Protein AF-A0AAW0IGG8-F1 (afdb_monomer_lite)

pLDDT: mean 84.11, std 15.73, range [39.03, 96.44]

Organism: Myodes glareolus (NCBI:txid447135)

InterPro domains:
  IPR015925 Ryanodine/Inositol 1,4,5-trisphosphate receptor [PTHR46399] (1-227)

Sequence (228 aa):
VEQPLRSKKAVWHKLLSKQRKRAVVACFRMAPLYNLPRHRSINLFLHGYQRFWIETEAYSFEEKLVQDLAKSPRVEEEEEEETEKQPDPLHQIILYFSRTALTERSKLEDDPLYTSYSSMMAKSCQSAEDEDEDEDKEKTFEEKEMEKQKTLYQQARLHERGAAEMVLQMISASKGEMSPMVVETLKLGIAILNGGNAGVQQKMLDYLKEKKDAGFFQSLSGLMQSCR

Radius of gyration: 27.86 Å; chains: 1; bounding box: 64×100×61 Å

Structure (mmCIF, N/CA/C/O backbone):
data_AF-A0AAW0IGG8-F1
#
_entry.id   AF-A0AAW0IGG8-F1
#
loop_
_atom_site.group_PDB
_atom_site.id
_atom_site.type_symbol
_atom_site.label_atom_id
_atom_site.label_alt_id
_atom_site.label_comp_id
_atom_site.label_asym_id
_atom_site.label_entity_id
_atom_site.label_seq_id
_atom_site.pdbx_PDB_ins_code
_atom_site.Cartn_x
_atom_site.Cartn_y
_atom_site.Cartn_z
_atom_site.occupancy
_atom_site.B_iso_or_equiv
_atom_site.auth_seq_id
_atom_site.auth_comp_id
_atom_site.auth_asym_id
_atom_site.auth_atom_id
_atom_site.pdbx_PDB_model_num
ATOM 1 N N . VAL A 1 1 ? 40.077 -68.509 -21.588 1.00 39.09 1 VAL A N 1
ATOM 2 C CA . VAL A 1 1 ? 40.089 -67.161 -22.202 1.00 39.09 1 VAL A CA 1
ATOM 3 C C . VAL A 1 1 ? 38.702 -66.575 -22.011 1.00 39.09 1 VAL A C 1
ATOM 5 O O . VAL A 1 1 ? 37.835 -66.769 -22.852 1.00 39.09 1 VAL A O 1
ATOM 8 N N . GLU A 1 2 ? 38.452 -65.983 -20.844 1.00 40.12 2 GLU A N 1
ATOM 9 C CA . GLU A 1 2 ? 37.205 -65.259 -20.587 1.00 40.12 2 GLU A CA 1
ATOM 10 C C . GLU A 1 2 ? 37.270 -63.917 -21.323 1.00 40.12 2 GLU A C 1
ATOM 12 O O . GLU A 1 2 ? 38.168 -63.108 -21.090 1.00 40.12 2 GLU A O 1
ATOM 17 N N . GLN A 1 3 ? 36.355 -63.707 -22.270 1.00 43.84 3 GLN A N 1
ATOM 18 C CA . GLN A 1 3 ? 36.168 -62.411 -22.915 1.00 43.84 3 GLN A CA 1
ATOM 19 C C . GLN A 1 3 ? 35.564 -61.432 -21.898 1.00 43.84 3 GLN A C 1
ATOM 21 O O . GLN A 1 3 ? 34.537 -61.756 -21.298 1.00 43.84 3 GLN A O 1
ATOM 26 N N . PRO A 1 4 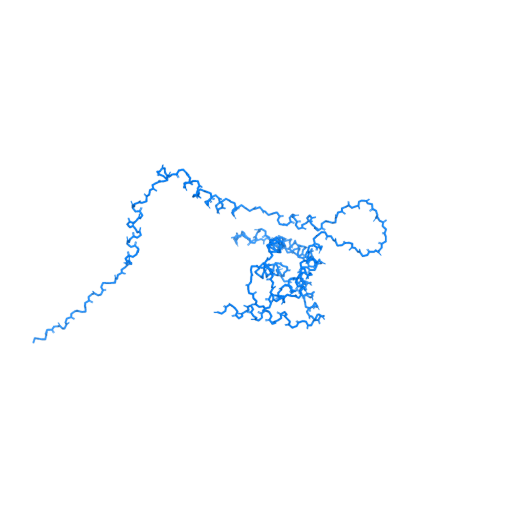? 36.128 -60.225 -21.720 1.00 48.66 4 PRO A N 1
ATOM 27 C CA . PRO A 1 4 ? 35.536 -59.247 -20.825 1.00 48.66 4 PRO A CA 1
ATOM 28 C C . PRO A 1 4 ? 34.183 -58.790 -21.388 1.00 48.66 4 PRO A C 1
ATOM 30 O O . PRO A 1 4 ? 34.069 -58.351 -22.536 1.00 48.66 4 PRO A O 1
ATOM 33 N N . LEU A 1 5 ? 33.145 -58.926 -20.557 1.00 53.44 5 LEU A N 1
ATOM 34 C CA . LEU A 1 5 ? 31.777 -58.505 -20.839 1.00 53.44 5 LEU A CA 1
ATOM 35 C C . LEU A 1 5 ? 31.747 -57.027 -21.245 1.00 53.44 5 LEU A C 1
ATOM 37 O O . LEU A 1 5 ? 32.299 -56.157 -20.572 1.00 53.44 5 LEU A O 1
ATOM 41 N N . ARG A 1 6 ? 31.090 -56.787 -22.385 1.00 52.62 6 ARG A N 1
ATOM 42 C CA . ARG A 1 6 ? 30.890 -55.505 -23.070 1.00 52.62 6 ARG A CA 1
ATOM 43 C C . ARG A 1 6 ? 30.858 -54.306 -22.117 1.00 52.62 6 ARG A C 1
ATOM 45 O O . ARG A 1 6 ? 29.927 -54.142 -21.331 1.00 52.62 6 ARG A O 1
ATOM 52 N N . SER A 1 7 ? 31.857 -53.443 -22.294 1.00 51.66 7 SER A N 1
ATOM 53 C CA . SER A 1 7 ? 31.931 -52.071 -21.791 1.00 51.66 7 SER A CA 1
ATOM 54 C C . SER A 1 7 ? 30.556 -51.391 -21.784 1.00 51.66 7 SER A C 1
ATOM 56 O O . SER A 1 7 ? 29.848 -51.375 -22.799 1.00 51.66 7 SER A O 1
ATOM 58 N N . LYS A 1 8 ? 30.174 -50.849 -20.620 1.00 57.97 8 LYS A N 1
ATOM 59 C CA . LYS A 1 8 ? 28.976 -50.024 -20.426 1.00 57.97 8 LYS A CA 1
ATOM 60 C C . LYS A 1 8 ? 28.948 -48.963 -21.527 1.00 57.97 8 LYS A C 1
ATOM 62 O O . LYS A 1 8 ? 29.861 -48.146 -21.616 1.00 57.97 8 LYS A O 1
ATOM 67 N N . LYS A 1 9 ? 27.915 -48.987 -22.379 1.00 59.19 9 LYS A N 1
ATOM 68 C CA . LYS A 1 9 ? 27.687 -47.951 -23.396 1.00 59.19 9 LYS A CA 1
ATOM 69 C C . LYS A 1 9 ? 27.816 -46.589 -22.717 1.00 59.19 9 LYS A C 1
ATOM 71 O O . LYS A 1 9 ? 27.073 -46.317 -21.776 1.00 59.19 9 LYS A O 1
ATOM 76 N N . ALA A 1 10 ? 28.743 -45.759 -23.187 1.00 62.50 10 ALA A N 1
ATOM 77 C CA . ALA A 1 10 ? 28.823 -44.368 -22.776 1.00 62.50 10 ALA A CA 1
ATOM 78 C C . ALA A 1 10 ? 27.469 -43.713 -23.084 1.00 62.50 10 ALA A C 1
ATOM 80 O O . ALA A 1 10 ? 27.103 -43.515 -24.246 1.00 62.50 10 ALA A O 1
ATOM 81 N N . VAL A 1 11 ? 26.680 -43.461 -22.041 1.00 62.94 11 VAL A N 1
ATOM 82 C CA . VAL A 1 11 ? 25.432 -42.716 -22.154 1.00 62.94 11 VAL A CA 1
ATOM 83 C C . VAL A 1 11 ? 25.846 -41.267 -22.350 1.00 62.94 11 VAL A C 1
ATOM 85 O O . VAL A 1 11 ? 26.218 -40.577 -21.407 1.00 62.94 11 VAL A O 1
ATOM 88 N N . TRP A 1 12 ? 25.855 -40.820 -23.603 1.00 66.44 12 TRP A N 1
ATOM 89 C CA . TRP A 1 12 ? 26.076 -39.419 -23.930 1.00 66.44 12 TRP A CA 1
ATOM 90 C C . TRP A 1 12 ? 24.973 -38.589 -23.272 1.00 66.44 12 TRP A C 1
ATOM 92 O O . TRP A 1 12 ? 23.834 -38.560 -23.745 1.00 66.44 12 TRP A O 1
ATOM 102 N N . HIS A 1 13 ? 25.298 -37.922 -22.166 1.00 69.12 13 HIS A N 1
ATOM 103 C CA . HIS A 1 13 ? 24.378 -36.990 -21.534 1.00 69.12 13 HIS A CA 1
ATOM 104 C C . HIS A 1 13 ? 24.127 -35.819 -22.486 1.00 69.12 13 HIS A C 1
ATOM 106 O O . HIS A 1 13 ? 25.038 -35.130 -22.948 1.00 69.12 13 HIS A O 1
ATOM 112 N N . LYS A 1 14 ? 22.855 -35.606 -22.822 1.00 73.56 14 LYS A N 1
ATOM 113 C CA . LYS A 1 14 ? 22.435 -34.554 -23.743 1.00 73.56 14 LYS A CA 1
ATOM 114 C C . LYS A 1 14 ? 22.503 -33.198 -23.032 1.00 73.56 14 LYS A C 1
ATOM 116 O O . LYS A 1 14 ? 21.540 -32.782 -22.404 1.00 73.56 14 LYS A O 1
ATOM 121 N N . LEU A 1 15 ? 23.635 -32.508 -23.174 1.00 76.06 15 LEU A N 1
ATOM 122 C CA . LEU A 1 15 ? 23.928 -31.211 -22.537 1.00 76.06 15 LEU A CA 1
ATOM 123 C C . LEU A 1 15 ? 23.000 -30.057 -22.960 1.00 76.06 15 LEU A C 1
ATOM 125 O O . LEU A 1 15 ? 22.819 -29.105 -22.208 1.00 76.06 15 LEU A O 1
ATOM 129 N N . LEU A 1 16 ? 22.398 -30.118 -24.156 1.00 80.44 16 LEU A N 1
ATOM 130 C CA . LEU A 1 16 ? 21.512 -29.061 -24.652 1.00 80.44 16 LEU A CA 1
ATOM 131 C C . LEU A 1 16 ? 20.211 -29.617 -25.235 1.00 80.44 16 LEU A C 1
ATOM 133 O O . LEU A 1 16 ? 20.220 -30.484 -26.121 1.00 80.44 16 LEU A O 1
ATOM 137 N N . SER A 1 17 ? 19.086 -29.055 -24.790 1.00 87.75 17 SER A N 1
ATOM 138 C CA . SER A 1 17 ? 17.770 -29.375 -25.337 1.00 87.75 17 SER A CA 1
ATOM 139 C C . SER A 1 17 ? 17.654 -28.922 -26.798 1.00 87.75 17 SER A C 1
ATOM 141 O O . SER A 1 17 ? 18.282 -27.956 -27.241 1.00 87.75 17 SER A O 1
ATOM 143 N N . LYS A 1 18 ? 16.815 -29.616 -27.577 1.00 89.19 18 LYS A N 1
ATOM 144 C CA . LYS A 1 18 ? 16.542 -29.260 -28.983 1.00 89.19 18 LYS A CA 1
ATOM 145 C C . LYS A 1 18 ? 15.960 -27.844 -29.103 1.00 89.19 18 LYS A C 1
ATOM 147 O O . LYS A 1 18 ? 16.263 -27.145 -30.064 1.00 89.19 18 LYS A O 1
ATOM 152 N N . GLN A 1 19 ? 15.169 -27.419 -28.117 1.00 89.94 19 GLN A N 1
ATOM 153 C CA . GLN A 1 19 ? 14.589 -26.078 -28.037 1.00 89.94 19 GLN A CA 1
ATOM 154 C C . GLN A 1 19 ? 15.666 -25.002 -27.862 1.00 89.94 19 GLN A C 1
ATOM 156 O O . GLN A 1 19 ? 15.686 -24.048 -28.633 1.00 89.94 19 GLN A O 1
ATOM 161 N N . ARG A 1 20 ? 16.621 -25.198 -26.941 1.00 90.06 20 ARG A N 1
ATOM 162 C CA . ARG A 1 20 ? 17.757 -24.281 -26.755 1.00 90.06 20 ARG A CA 1
ATOM 163 C C . ARG A 1 20 ? 18.607 -24.159 -28.020 1.00 90.06 20 ARG A C 1
ATOM 165 O O . ARG A 1 20 ? 18.933 -23.050 -28.424 1.00 90.06 20 ARG A O 1
ATOM 172 N N . LYS A 1 21 ? 18.885 -25.279 -28.706 1.00 91.69 21 LYS A N 1
ATOM 173 C CA . LYS A 1 21 ? 19.609 -25.257 -29.995 1.00 91.69 21 LYS A CA 1
ATOM 174 C C . LYS A 1 21 ? 18.873 -24.421 -31.049 1.00 91.69 21 LYS A C 1
ATOM 176 O O . LYS A 1 21 ? 19.500 -23.638 -31.753 1.00 91.69 21 LYS A O 1
ATOM 181 N N . ARG A 1 22 ? 17.546 -24.568 -31.147 1.00 90.88 22 ARG A N 1
ATOM 182 C CA . ARG A 1 22 ? 16.713 -23.782 -32.073 1.00 90.88 22 ARG A CA 1
ATOM 183 C C . ARG A 1 22 ? 16.707 -22.292 -31.731 1.00 90.88 22 ARG A C 1
ATOM 185 O O . ARG A 1 22 ? 16.809 -21.491 -32.650 1.00 90.88 22 ARG A O 1
ATOM 192 N N . ALA A 1 23 ? 16.629 -21.934 -30.449 1.00 92.94 23 ALA A N 1
ATOM 193 C CA . ALA A 1 23 ? 16.663 -20.541 -30.004 1.00 92.94 23 ALA A CA 1
ATOM 194 C C . ALA A 1 23 ? 17.989 -19.859 -30.373 1.00 92.94 23 ALA A C 1
ATOM 196 O O . ALA A 1 23 ? 17.971 -18.811 -31.006 1.00 92.94 23 ALA A O 1
ATOM 197 N N . VAL A 1 24 ? 19.129 -20.506 -30.098 1.00 90.94 24 VAL A N 1
ATOM 198 C CA . VAL A 1 24 ? 20.462 -19.989 -30.471 1.00 90.94 24 VAL A CA 1
ATOM 199 C C . VAL A 1 24 ? 20.561 -19.762 -31.982 1.00 90.94 24 VAL A C 1
ATOM 201 O O . VAL A 1 24 ? 21.009 -18.718 -32.442 1.00 90.94 24 VAL A O 1
ATOM 204 N N . VAL A 1 25 ? 20.069 -20.718 -32.772 1.00 92.25 25 VAL A N 1
ATOM 205 C CA . VAL A 1 25 ? 20.034 -20.607 -34.235 1.00 92.25 25 VAL A CA 1
ATOM 206 C C . VAL A 1 25 ? 19.077 -19.504 -34.725 1.00 92.25 25 VAL A C 1
ATOM 208 O O . VAL A 1 25 ? 19.294 -18.937 -35.795 1.00 92.25 25 VAL A O 1
ATOM 211 N N . ALA A 1 26 ? 18.026 -19.175 -33.971 1.00 89.94 26 ALA A N 1
ATOM 212 C CA . ALA A 1 26 ? 17.136 -18.053 -34.265 1.00 89.94 26 ALA A CA 1
ATOM 213 C C . ALA A 1 26 ? 17.770 -16.695 -33.914 1.00 89.94 26 ALA A C 1
ATOM 215 O O . ALA A 1 26 ? 17.557 -15.739 -34.654 1.00 89.94 26 ALA A O 1
ATOM 216 N N . CYS A 1 27 ? 18.603 -16.618 -32.868 1.00 89.50 27 CYS A N 1
ATOM 217 C CA . CYS A 1 27 ? 19.335 -15.398 -32.507 1.00 89.50 27 CYS A CA 1
ATOM 218 C C . CYS A 1 27 ? 20.240 -14.904 -33.646 1.00 89.50 27 CYS A C 1
ATOM 220 O O . CYS A 1 27 ? 20.286 -13.710 -33.919 1.00 89.50 27 CYS A O 1
ATOM 222 N N . PHE A 1 28 ? 20.872 -15.818 -34.391 1.00 90.88 28 PHE A N 1
ATOM 223 C CA . PHE A 1 28 ? 21.659 -15.457 -35.579 1.00 90.88 28 PHE A CA 1
ATOM 224 C C . PHE A 1 28 ? 20.831 -14.858 -36.727 1.00 90.88 28 PHE A C 1
ATOM 226 O O . PHE A 1 28 ? 21.398 -14.272 -37.642 1.00 90.88 28 PHE A O 1
ATOM 233 N N . ARG A 1 29 ? 19.500 -15.006 -36.708 1.00 91.56 29 ARG A N 1
ATOM 234 C CA . ARG A 1 29 ? 18.584 -14.434 -37.710 1.00 91.56 29 ARG A CA 1
ATOM 235 C C . ARG A 1 29 ? 17.890 -13.159 -37.228 1.00 91.56 29 ARG A C 1
ATOM 237 O O . ARG A 1 29 ? 16.957 -12.698 -37.882 1.00 91.56 29 ARG A O 1
ATOM 244 N N . MET A 1 30 ? 18.280 -12.614 -36.077 1.00 90.88 30 MET A N 1
ATOM 245 C CA . MET A 1 30 ? 17.663 -11.397 -35.558 1.00 90.88 30 MET A CA 1
ATOM 246 C C . MET A 1 30 ? 18.017 -10.192 -36.433 1.00 90.88 30 MET A C 1
ATOM 248 O O . MET A 1 30 ? 19.152 -10.040 -36.880 1.00 90.88 30 MET A O 1
ATOM 252 N N . ALA A 1 31 ? 17.026 -9.334 -36.672 1.00 89.25 31 ALA A N 1
ATOM 253 C CA . ALA A 1 31 ? 17.227 -8.083 -37.388 1.00 89.25 31 ALA A CA 1
ATOM 254 C C . ALA A 1 31 ? 17.821 -7.025 -36.439 1.00 89.25 31 ALA A C 1
ATOM 256 O O . ALA A 1 31 ? 17.337 -6.890 -35.311 1.00 89.25 31 ALA A O 1
ATOM 257 N N . PRO A 1 32 ? 18.834 -6.260 -36.876 1.00 91.12 32 PRO A N 1
ATOM 258 C CA . PRO A 1 32 ? 19.370 -5.154 -36.093 1.00 91.12 32 PRO A CA 1
ATOM 259 C C . PRO A 1 32 ? 18.352 -4.009 -35.999 1.00 91.12 32 PRO A C 1
ATOM 261 O O . PRO A 1 32 ? 17.495 -3.854 -36.872 1.00 91.12 32 PRO A O 1
ATOM 264 N N . LEU A 1 33 ? 18.470 -3.179 -34.958 1.00 89.56 33 LEU A N 1
ATOM 265 C CA . LEU A 1 33 ? 17.492 -2.131 -34.632 1.00 89.56 33 LEU A CA 1
ATOM 266 C C . LEU A 1 33 ? 17.217 -1.165 -35.799 1.00 89.56 33 LEU A C 1
ATOM 268 O O . LEU A 1 33 ? 16.070 -0.793 -36.029 1.00 89.56 33 LEU A O 1
ATOM 272 N N . TYR A 1 34 ? 18.248 -0.801 -36.567 1.00 91.69 34 TYR A N 1
ATOM 273 C CA . TYR A 1 34 ? 18.125 0.122 -37.702 1.00 91.69 34 TYR A CA 1
ATOM 274 C C . TYR A 1 34 ? 17.312 -0.444 -38.877 1.00 91.69 34 TYR A C 1
ATOM 276 O O . TYR A 1 34 ? 16.851 0.321 -39.718 1.00 91.69 34 TYR A O 1
ATOM 284 N N . ASN A 1 35 ? 17.138 -1.768 -38.951 1.00 93.88 35 ASN A N 1
ATOM 285 C CA . ASN A 1 35 ? 16.397 -2.436 -40.022 1.00 93.88 35 ASN A CA 1
ATOM 286 C C . ASN A 1 35 ? 14.943 -2.754 -39.623 1.00 93.88 35 ASN A C 1
ATOM 288 O O . ASN A 1 35 ? 14.219 -3.427 -40.357 1.00 93.88 35 ASN A O 1
ATOM 292 N N . LEU A 1 36 ? 14.509 -2.321 -38.435 1.00 92.75 36 LEU A N 1
ATOM 293 C CA . LEU A 1 36 ? 13.137 -2.508 -37.980 1.00 92.75 36 LEU A CA 1
ATOM 294 C C . LEU A 1 36 ? 12.224 -1.381 -38.490 1.00 92.75 36 LEU A C 1
ATOM 296 O O . LEU A 1 36 ? 12.638 -0.221 -38.547 1.00 92.75 36 LEU A O 1
ATOM 300 N N . PRO A 1 37 ? 10.948 -1.682 -38.805 1.00 96.12 37 PRO A N 1
ATOM 301 C CA . PRO A 1 37 ? 9.959 -0.652 -39.095 1.00 96.12 37 PRO A CA 1
ATOM 302 C C . PRO A 1 37 ? 9.841 0.350 -37.942 1.00 96.12 37 PRO A C 1
ATOM 304 O O . PRO A 1 37 ? 9.751 -0.047 -36.779 1.00 96.12 37 PRO A O 1
ATOM 307 N N . ARG A 1 38 ? 9.751 1.645 -38.267 1.00 95.38 38 ARG A N 1
ATOM 308 C CA . ARG A 1 38 ? 9.731 2.741 -37.282 1.00 95.38 38 ARG A CA 1
ATOM 309 C C . ARG A 1 38 ? 8.717 2.532 -36.151 1.00 95.38 38 ARG A C 1
ATOM 311 O O . ARG A 1 38 ? 9.077 2.685 -34.991 1.00 95.38 38 ARG A O 1
ATOM 318 N N . HIS A 1 39 ? 7.479 2.147 -36.467 1.00 96.00 39 HIS A N 1
ATOM 319 C CA . HIS A 1 39 ? 6.435 1.918 -35.457 1.00 96.00 39 HIS A CA 1
ATOM 320 C C . HIS A 1 39 ? 6.808 0.800 -34.467 1.00 96.00 39 HIS A C 1
ATOM 322 O O . HIS A 1 39 ? 6.517 0.894 -33.279 1.00 96.00 39 HIS A O 1
ATOM 328 N N . ARG A 1 40 ? 7.504 -0.245 -34.935 1.00 94.38 40 ARG A N 1
ATOM 329 C CA . ARG A 1 40 ? 7.940 -1.365 -34.097 1.00 94.38 40 ARG A CA 1
ATOM 330 C C . ARG A 1 40 ? 9.070 -0.945 -33.164 1.00 94.38 40 ARG A C 1
ATOM 332 O O . ARG A 1 40 ? 9.058 -1.327 -31.997 1.00 94.38 40 ARG A O 1
ATOM 339 N N . SER A 1 41 ? 10.006 -0.140 -33.663 1.00 94.00 41 SER A N 1
ATOM 340 C CA . SER A 1 41 ? 11.073 0.445 -32.848 1.00 94.00 41 SER A CA 1
ATOM 341 C C . SER A 1 41 ? 10.517 1.394 -31.783 1.00 94.00 41 SER A C 1
ATOM 343 O O . SER A 1 41 ? 10.972 1.345 -30.646 1.00 94.00 41 SER A O 1
ATOM 345 N N . ILE A 1 42 ? 9.497 2.197 -32.114 1.00 94.44 42 ILE A N 1
ATOM 346 C CA . ILE A 1 42 ? 8.817 3.085 -31.155 1.00 94.44 42 ILE A CA 1
ATOM 347 C C . ILE A 1 42 ? 8.139 2.278 -30.043 1.00 94.44 42 ILE A C 1
ATOM 349 O O . ILE A 1 42 ? 8.342 2.582 -28.874 1.00 94.44 42 ILE A O 1
ATOM 353 N N . ASN A 1 43 ? 7.395 1.220 -30.373 1.00 93.69 43 ASN A N 1
ATOM 354 C CA . ASN A 1 43 ? 6.741 0.397 -29.350 1.00 93.69 43 ASN A CA 1
ATOM 355 C C . ASN A 1 43 ? 7.760 -0.285 -28.424 1.00 93.69 43 ASN A C 1
ATOM 357 O O . ASN A 1 43 ? 7.559 -0.331 -27.213 1.00 93.69 43 ASN A O 1
ATOM 361 N N . LEU A 1 44 ? 8.875 -0.778 -28.978 1.00 92.25 44 LEU A N 1
ATOM 362 C CA . LEU A 1 44 ? 9.964 -1.339 -28.175 1.00 92.25 44 LEU A CA 1
ATOM 363 C C . LEU A 1 44 ? 10.573 -0.281 -27.244 1.00 92.25 44 LEU A C 1
ATOM 365 O O . LEU A 1 44 ? 10.820 -0.565 -26.074 1.00 92.25 44 LEU A O 1
ATOM 369 N N . PHE A 1 45 ? 10.784 0.933 -27.760 1.00 94.50 45 PHE A N 1
ATOM 370 C CA . PHE A 1 45 ? 11.300 2.055 -26.985 1.00 94.50 45 PHE A CA 1
ATOM 371 C C . PHE A 1 45 ? 10.358 2.443 -25.844 1.00 94.50 45 PHE A C 1
ATOM 373 O O . PHE A 1 45 ? 10.825 2.576 -24.722 1.00 94.50 45 PHE A O 1
ATOM 380 N N . LEU A 1 46 ? 9.050 2.566 -26.092 1.00 95.12 46 LEU A N 1
ATOM 381 C CA . LEU A 1 46 ? 8.074 2.952 -25.067 1.00 95.12 46 LEU A CA 1
ATOM 382 C C . LEU A 1 46 ? 8.048 1.969 -23.892 1.00 95.12 46 LEU A C 1
ATOM 384 O O . LEU A 1 46 ? 8.068 2.398 -22.744 1.00 95.12 46 LEU A O 1
ATOM 388 N N . HIS A 1 47 ? 8.083 0.660 -24.162 1.00 90.81 47 HIS A N 1
ATOM 389 C CA . HIS A 1 47 ? 8.171 -0.344 -23.097 1.00 90.81 47 HIS A CA 1
ATOM 390 C C . HIS A 1 47 ? 9.475 -0.248 -22.299 1.00 90.81 47 HIS A C 1
ATOM 392 O O . HIS A 1 47 ? 9.465 -0.453 -21.088 1.00 90.81 47 HIS A O 1
ATOM 398 N N . GLY A 1 48 ? 10.591 0.052 -22.970 1.00 92.06 48 GLY A N 1
ATOM 399 C CA . GLY A 1 48 ? 11.864 0.299 -22.298 1.00 92.06 48 GLY A CA 1
ATOM 400 C C . GLY A 1 48 ? 11.812 1.562 -21.442 1.00 92.06 48 GLY A C 1
ATOM 401 O O . GLY A 1 48 ? 12.176 1.523 -20.277 1.00 92.06 48 GLY A O 1
ATOM 402 N N . TYR A 1 49 ? 11.310 2.663 -21.993 1.00 93.94 49 TYR A N 1
ATOM 403 C CA . TYR A 1 49 ? 11.210 3.941 -21.297 1.00 93.94 49 TYR A CA 1
ATOM 404 C C . TYR A 1 49 ? 10.305 3.851 -20.063 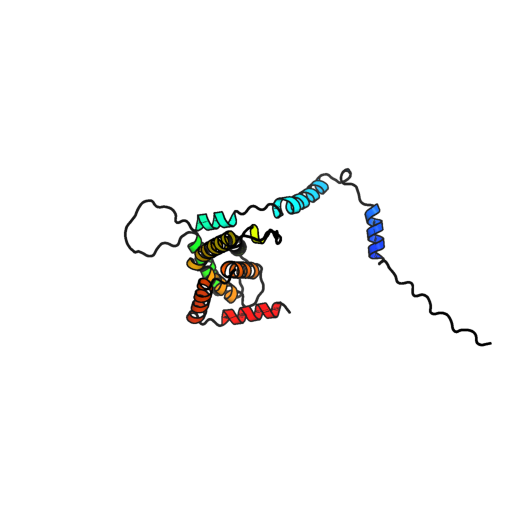1.00 93.94 49 TYR A C 1
ATOM 406 O O . TYR A 1 49 ? 10.689 4.298 -18.992 1.00 93.94 49 TYR A O 1
ATOM 414 N N . GLN A 1 50 ? 9.147 3.196 -20.165 1.00 91.75 50 GLN A N 1
ATOM 415 C CA . GLN A 1 50 ? 8.284 2.982 -19.006 1.00 91.75 50 GLN A CA 1
ATOM 416 C C . GLN A 1 50 ? 9.018 2.234 -17.878 1.00 91.75 50 GLN A C 1
ATOM 418 O O . GLN A 1 50 ? 9.019 2.698 -16.746 1.00 91.75 50 GLN A O 1
ATOM 423 N N . ARG A 1 51 ? 9.687 1.119 -18.194 1.00 88.94 51 ARG A N 1
ATOM 424 C CA . ARG A 1 51 ? 10.335 0.260 -17.187 1.00 88.94 51 ARG A CA 1
ATOM 425 C C . ARG A 1 51 ? 11.632 0.818 -16.615 1.00 88.94 51 ARG A C 1
ATOM 427 O O . ARG A 1 51 ? 11.930 0.582 -15.457 1.00 88.94 51 ARG A O 1
ATOM 434 N N . PHE A 1 52 ? 12.438 1.474 -17.446 1.00 89.50 52 PHE A N 1
ATOM 435 C CA . PHE A 1 52 ? 13.783 1.926 -17.070 1.00 89.50 52 PHE A CA 1
ATOM 436 C C . PHE A 1 52 ? 13.851 3.400 -16.682 1.00 89.50 52 PHE A C 1
ATOM 438 O O . PHE A 1 52 ? 14.916 3.845 -16.271 1.00 89.50 52 PHE A O 1
ATOM 445 N N . TRP A 1 53 ? 12.780 4.165 -16.904 1.00 88.75 53 TRP A N 1
ATOM 446 C CA . TRP A 1 53 ? 12.706 5.564 -16.492 1.00 88.75 53 TRP A CA 1
ATOM 447 C C . TRP A 1 53 ? 11.512 5.800 -15.582 1.00 88.75 53 TRP A C 1
ATOM 449 O O . TRP A 1 53 ? 11.709 6.160 -14.435 1.00 88.75 53 TRP A O 1
ATOM 459 N N . ILE A 1 54 ? 10.285 5.570 -16.056 1.00 88.00 54 ILE A N 1
ATOM 460 C CA . ILE A 1 54 ? 9.087 5.967 -15.296 1.00 88.00 54 ILE A CA 1
ATOM 461 C C . ILE A 1 54 ? 8.916 5.148 -14.010 1.00 88.00 54 ILE A C 1
ATOM 463 O O . ILE A 1 54 ? 8.634 5.717 -12.966 1.00 88.00 54 ILE A O 1
ATOM 467 N N . GLU A 1 55 ? 9.083 3.826 -14.078 1.00 85.12 55 GLU A N 1
ATOM 468 C CA . GLU A 1 55 ? 8.919 2.930 -12.921 1.00 85.12 55 GLU A CA 1
ATOM 469 C C . GLU A 1 55 ? 10.078 3.026 -11.916 1.00 85.12 55 GLU A C 1
ATOM 471 O O . GLU A 1 55 ? 9.891 2.720 -10.744 1.00 85.12 55 GLU A O 1
ATOM 476 N N . THR A 1 56 ? 11.261 3.452 -12.364 1.00 81.00 56 THR A N 1
ATOM 477 C CA . THR A 1 56 ? 12.456 3.626 -11.522 1.00 81.00 56 THR A CA 1
ATOM 478 C C . THR A 1 56 ? 12.595 5.036 -10.955 1.00 81.00 56 THR A C 1
ATOM 480 O O . THR A 1 56 ? 13.455 5.266 -10.110 1.00 81.00 56 THR A O 1
ATOM 483 N N . GLU A 1 57 ? 11.813 6.001 -11.444 1.00 78.94 57 GLU A N 1
ATOM 484 C CA . GLU A 1 57 ? 11.870 7.379 -10.963 1.00 78.94 57 GLU A CA 1
ATOM 485 C C . GLU A 1 57 ? 11.262 7.452 -9.555 1.00 78.94 57 GLU A C 1
ATOM 487 O O . GLU A 1 57 ? 10.048 7.338 -9.372 1.00 78.94 57 GLU A O 1
ATOM 492 N N . ALA A 1 58 ? 12.110 7.661 -8.549 1.00 66.25 58 ALA A N 1
ATOM 493 C CA . ALA A 1 58 ? 11.693 7.795 -7.160 1.00 66.25 58 ALA A CA 1
ATOM 494 C C . ALA A 1 58 ? 11.094 9.190 -6.903 1.00 66.25 58 ALA A C 1
ATOM 496 O O . ALA A 1 58 ? 11.763 10.101 -6.414 1.00 66.25 58 ALA A O 1
ATOM 497 N N . TYR A 1 59 ? 9.817 9.377 -7.242 1.00 68.69 59 TYR A N 1
ATOM 498 C CA . TYR A 1 59 ? 9.061 10.567 -6.847 1.00 68.69 59 TYR A CA 1
ATOM 499 C C . TYR A 1 59 ? 8.162 10.261 -5.645 1.00 68.69 59 TYR A C 1
ATOM 501 O O . TYR A 1 59 ? 7.085 9.693 -5.799 1.00 68.69 59 TYR A O 1
ATOM 509 N N . SER A 1 60 ? 8.591 10.672 -4.449 1.00 71.25 60 SER A N 1
ATOM 510 C CA . SER A 1 60 ? 7.859 10.476 -3.191 1.00 71.25 60 SER A CA 1
ATOM 511 C C . SER A 1 60 ? 6.827 11.585 -2.952 1.00 71.25 60 SER A C 1
ATOM 513 O O . SER A 1 60 ? 7.008 12.499 -2.142 1.00 71.25 60 SER A O 1
ATOM 515 N N . PHE A 1 61 ? 5.716 11.544 -3.687 1.00 87.56 61 PHE A N 1
ATOM 516 C CA . PHE A 1 61 ? 4.611 12.493 -3.487 1.00 87.56 61 PHE A CA 1
ATOM 517 C C . PHE A 1 61 ? 3.606 12.036 -2.435 1.00 87.56 61 PHE A C 1
ATOM 519 O O . PHE A 1 61 ? 2.803 12.845 -1.970 1.00 87.56 61 PHE A O 1
ATOM 526 N N . GLU A 1 62 ? 3.636 10.757 -2.073 1.00 91.25 62 GLU A N 1
ATOM 527 C CA . GLU A 1 62 ? 2.650 10.103 -1.224 1.00 91.25 62 GLU A CA 1
ATOM 528 C C . GLU A 1 62 ? 2.572 10.769 0.152 1.00 91.25 62 GLU A C 1
ATOM 530 O O . GLU A 1 62 ? 1.484 11.116 0.610 1.00 91.25 62 GLU A O 1
ATOM 535 N N . GLU A 1 63 ? 3.722 11.052 0.773 1.00 88.94 63 GLU A N 1
ATOM 536 C CA . GLU A 1 63 ? 3.767 11.757 2.059 1.00 88.94 63 GLU A CA 1
ATOM 537 C C . GLU A 1 63 ? 3.186 13.170 1.956 1.00 88.94 63 GLU A C 1
ATOM 539 O O . GLU A 1 63 ? 2.373 13.569 2.790 1.00 88.94 63 GLU A O 1
ATOM 544 N N . LYS A 1 64 ? 3.552 13.919 0.909 1.00 89.94 64 LYS A N 1
ATOM 545 C CA . LYS A 1 64 ? 3.058 15.285 0.706 1.00 89.94 64 LYS A CA 1
ATOM 546 C C . LYS A 1 64 ? 1.547 15.303 0.484 1.00 89.94 64 LYS A C 1
ATOM 548 O O . LYS A 1 64 ? 0.854 16.128 1.072 1.00 89.94 64 LYS A O 1
ATOM 553 N N . LEU A 1 65 ? 1.034 14.371 -0.317 1.00 91.94 65 LEU A N 1
ATOM 554 C CA . LEU A 1 65 ? -0.395 14.230 -0.569 1.00 91.94 65 LEU A CA 1
ATOM 555 C C . LEU A 1 65 ? -1.159 13.937 0.726 1.00 91.94 65 LEU A C 1
ATOM 557 O O . LEU A 1 65 ? -2.139 14.617 1.023 1.00 91.94 65 LEU A O 1
ATOM 561 N N . VAL A 1 66 ? -0.712 12.954 1.514 1.00 93.31 66 VAL A N 1
ATOM 562 C CA . VAL A 1 66 ? -1.382 12.594 2.774 1.00 93.31 66 VAL A CA 1
ATOM 563 C C . VAL A 1 66 ? -1.294 13.742 3.783 1.00 93.31 66 VAL A C 1
ATOM 565 O O . VAL A 1 66 ? -2.267 14.015 4.488 1.00 93.31 66 VAL A O 1
ATOM 568 N N . GLN A 1 67 ? -0.171 14.461 3.827 1.00 91.62 67 GLN A N 1
ATOM 569 C CA . GLN A 1 67 ? -0.023 15.649 4.661 1.00 91.62 67 GLN A CA 1
ATOM 570 C C . GLN A 1 67 ? -0.994 16.765 4.252 1.00 91.62 67 GLN A C 1
ATOM 572 O O . GLN A 1 67 ? -1.602 17.385 5.122 1.00 91.62 67 GLN A O 1
ATOM 577 N N . ASP A 1 68 ? -1.148 17.028 2.954 1.00 92.12 68 ASP A N 1
ATOM 578 C CA . ASP A 1 68 ? -2.040 18.075 2.454 1.00 92.12 68 ASP A CA 1
ATOM 579 C C . ASP A 1 68 ? -3.520 17.719 2.668 1.00 92.12 68 ASP A C 1
ATOM 581 O O . ASP A 1 68 ? -4.299 18.593 3.035 1.00 92.12 68 ASP A O 1
ATOM 585 N N . LEU A 1 69 ? -3.897 16.440 2.555 1.00 92.31 69 LEU A N 1
ATOM 586 C CA . LEU A 1 69 ? -5.251 15.962 2.872 1.00 92.31 69 LEU A CA 1
ATOM 587 C C . LEU A 1 69 ? -5.580 16.009 4.371 1.00 92.31 69 LEU A C 1
ATOM 589 O O . LEU A 1 69 ? -6.747 16.125 4.741 1.00 92.31 69 LEU A O 1
ATOM 593 N N . ALA A 1 70 ? -4.570 15.886 5.235 1.00 90.38 70 ALA A N 1
ATOM 594 C CA . ALA A 1 70 ? -4.738 15.960 6.686 1.00 90.38 70 ALA A CA 1
ATOM 595 C C . ALA A 1 70 ? -4.837 17.402 7.210 1.00 90.38 70 ALA A C 1
ATOM 597 O O . ALA A 1 70 ? -5.184 17.608 8.374 1.00 90.38 70 ALA A O 1
ATOM 598 N N . LYS A 1 71 ? -4.509 18.407 6.388 1.00 86.31 71 LYS A N 1
ATOM 599 C CA . LYS A 1 71 ? -4.729 19.812 6.740 1.00 86.31 71 LYS A CA 1
ATOM 600 C C . LYS A 1 71 ? -6.217 20.107 6.592 1.00 86.31 71 LYS A C 1
ATOM 602 O O . LYS A 1 71 ? -6.790 19.904 5.524 1.00 86.31 71 LYS A O 1
ATOM 607 N N . SER A 1 72 ? -6.840 20.614 7.652 1.00 66.56 72 SER A N 1
ATOM 608 C CA . SER A 1 72 ? -8.176 21.186 7.526 1.00 66.56 72 SER A CA 1
ATOM 609 C C . SER A 1 72 ? -8.130 22.353 6.529 1.00 66.56 72 SER A C 1
ATOM 611 O O . SER A 1 72 ? -7.126 23.079 6.482 1.00 66.56 72 SER A O 1
ATOM 613 N N . PRO A 1 73 ? -9.180 22.560 5.713 1.00 60.94 73 PRO A N 1
ATOM 614 C CA . PRO A 1 73 ? -9.314 23.817 4.998 1.00 60.94 73 PRO A CA 1
ATOM 615 C C . PRO A 1 73 ? -9.280 24.928 6.051 1.00 60.94 73 PRO A C 1
ATOM 617 O O . PRO A 1 73 ? -10.099 24.941 6.967 1.00 60.94 73 PRO A O 1
ATOM 620 N N . ARG A 1 74 ? -8.278 25.810 5.974 1.00 51.59 74 ARG A N 1
ATOM 621 C CA . ARG A 1 74 ? -8.212 26.999 6.823 1.00 51.59 74 ARG A CA 1
ATOM 622 C C . ARG A 1 74 ? -9.410 27.873 6.473 1.00 51.59 74 ARG A C 1
ATOM 624 O O . ARG A 1 74 ? -9.350 28.631 5.511 1.00 51.59 74 ARG A O 1
ATOM 631 N N . VAL A 1 75 ? -10.491 27.743 7.227 1.00 50.03 75 VAL A N 1
ATOM 632 C CA . VAL A 1 75 ? -11.425 28.848 7.399 1.00 50.03 75 VAL A CA 1
ATOM 633 C C . VAL A 1 75 ? -10.789 29.683 8.506 1.00 50.03 75 VAL A C 1
ATOM 635 O O . VAL A 1 75 ? -10.706 29.244 9.646 1.00 50.03 75 VAL A O 1
ATOM 638 N N . GLU A 1 76 ? -10.209 30.829 8.147 1.00 44.34 76 GLU A N 1
ATOM 639 C CA . GLU A 1 76 ? -9.678 31.819 9.102 1.00 44.34 76 GLU A CA 1
ATOM 640 C C . GLU A 1 76 ? -10.803 32.575 9.840 1.00 44.34 76 GLU A C 1
ATOM 642 O O . GLU A 1 76 ? -10.569 33.626 10.426 1.00 44.34 76 GLU A O 1
ATOM 647 N N . GLU A 1 77 ? -12.024 32.049 9.842 1.00 42.66 77 GLU A N 1
ATOM 648 C CA . GLU A 1 77 ? -13.176 32.641 10.507 1.00 42.66 77 GLU A CA 1
ATOM 649 C C . GLU A 1 77 ? -13.887 31.540 11.303 1.00 42.66 77 GLU A C 1
ATOM 651 O O . GLU A 1 77 ? -14.096 30.446 10.785 1.00 42.66 77 GLU A O 1
ATOM 656 N N . GLU A 1 78 ? -14.234 31.864 12.550 1.00 39.44 78 GLU A N 1
ATOM 657 C CA . GLU A 1 78 ? -14.942 31.043 13.548 1.00 39.44 78 GLU A CA 1
ATOM 658 C C . GLU A 1 78 ? -14.039 30.230 14.503 1.00 39.44 78 GLU A C 1
ATOM 660 O O . GLU A 1 78 ? -14.033 29.001 14.558 1.00 39.44 78 GLU A O 1
ATOM 665 N N . GLU A 1 79 ? -13.322 30.963 15.369 1.00 52.19 79 GLU A N 1
ATOM 666 C CA . GLU A 1 79 ? -13.386 30.629 16.797 1.00 52.19 79 GLU A CA 1
ATOM 667 C C . GLU A 1 79 ? -14.856 30.764 17.218 1.00 52.19 79 GLU A C 1
ATOM 669 O O . GLU A 1 79 ? -15.342 31.887 17.265 1.00 52.19 79 GLU A O 1
ATOM 674 N N . GLU A 1 80 ? -15.564 29.658 17.464 1.00 41.62 80 GLU A N 1
ATOM 675 C CA . GLU A 1 80 ? -16.550 29.520 18.550 1.00 41.62 80 GLU A CA 1
ATOM 676 C C . GLU A 1 80 ? -17.222 28.127 18.551 1.00 41.62 80 GLU A C 1
ATOM 678 O O . GLU A 1 80 ? -17.591 27.576 17.521 1.00 41.62 80 GLU A O 1
ATOM 683 N N . GLU A 1 81 ? -17.370 27.599 19.770 1.00 39.03 81 GLU A N 1
ATOM 684 C CA . GLU A 1 81 ? -18.178 26.449 20.213 1.00 39.03 81 GLU A CA 1
ATOM 685 C C . GLU A 1 81 ? -17.739 25.009 19.861 1.00 39.03 81 GLU A C 1
ATOM 687 O O . GLU A 1 81 ? -17.604 24.593 18.712 1.00 39.03 81 GLU A O 1
ATOM 692 N N . GLU A 1 82 ? -17.586 24.198 20.924 1.00 48.06 82 GLU A N 1
ATOM 693 C CA . GLU A 1 82 ? -17.542 22.732 20.887 1.00 48.06 82 GLU A CA 1
ATOM 694 C C . GLU A 1 82 ? -18.780 22.180 20.166 1.00 48.06 82 GLU A C 1
ATOM 696 O O . GLU A 1 82 ? -19.806 21.865 20.763 1.00 48.06 82 GLU A O 1
ATOM 701 N N . THR A 1 83 ? -18.660 22.015 18.858 1.00 43.34 83 THR A N 1
ATOM 702 C CA . THR A 1 83 ? -19.530 21.176 18.046 1.00 43.34 83 THR A CA 1
ATOM 703 C C . THR A 1 83 ? -18.631 20.237 17.251 1.00 43.34 83 THR A C 1
ATOM 705 O O . THR A 1 83 ? -17.490 20.571 16.933 1.00 43.34 83 THR A O 1
ATOM 708 N N . GLU A 1 84 ? -19.080 18.996 17.071 1.00 53.84 84 GLU A N 1
ATOM 709 C CA . GLU A 1 84 ? -18.321 17.868 16.518 1.00 53.84 84 GLU A CA 1
ATOM 710 C C . GLU A 1 84 ? -17.321 18.303 15.432 1.00 53.84 84 GLU A C 1
ATOM 712 O O . GLU A 1 84 ? -17.718 18.778 14.368 1.00 53.84 84 GLU A O 1
ATOM 717 N N . LYS A 1 85 ? -16.013 18.173 15.717 1.00 65.56 85 LYS A N 1
ATOM 718 C CA . LYS A 1 85 ? -14.946 18.587 14.793 1.00 65.56 85 LYS A CA 1
ATOM 719 C C . LYS A 1 85 ? -15.222 17.979 13.425 1.00 65.56 85 LYS A C 1
ATOM 721 O O . LYS A 1 85 ? -15.189 16.754 13.287 1.00 65.56 85 LYS A O 1
ATOM 726 N N . GLN A 1 86 ? -15.484 18.826 12.431 1.00 77.62 86 GLN A N 1
ATOM 727 C CA . GLN A 1 86 ? -15.729 18.343 11.081 1.00 77.62 86 GLN A CA 1
ATOM 728 C C . GLN A 1 86 ? -14.548 17.470 10.634 1.00 77.62 86 GLN A C 1
ATOM 730 O O . GLN A 1 86 ? -13.389 17.855 10.832 1.00 77.62 86 GLN A O 1
ATOM 735 N N . PRO A 1 87 ? -14.821 16.285 10.060 1.00 85.62 87 PRO A N 1
ATOM 736 C CA . PRO A 1 87 ? -13.772 15.392 9.604 1.00 85.62 87 PRO A CA 1
ATOM 737 C C . PRO A 1 87 ? -12.944 16.102 8.531 1.00 85.62 87 PRO A C 1
ATOM 739 O O . PRO A 1 87 ? -13.499 16.631 7.564 1.00 85.62 87 PRO A O 1
ATOM 742 N N . ASP A 1 88 ? -11.619 16.104 8.683 1.00 91.25 88 ASP A N 1
ATOM 743 C CA . ASP A 1 88 ? -10.730 16.604 7.634 1.00 91.25 88 ASP A CA 1
ATOM 744 C C . ASP A 1 88 ? -10.842 15.750 6.350 1.00 91.25 88 ASP A C 1
ATOM 746 O O . ASP A 1 88 ? -11.388 14.639 6.389 1.00 91.25 88 ASP A O 1
ATOM 750 N N . PRO A 1 89 ? -10.371 16.245 5.189 1.00 94.31 89 PRO A N 1
ATOM 751 C CA . PRO A 1 89 ? -10.514 15.522 3.924 1.00 94.31 89 PRO A CA 1
ATOM 752 C C . PRO A 1 89 ? -9.955 14.093 3.967 1.00 94.31 89 PRO A C 1
ATOM 754 O O . PRO A 1 89 ? -10.562 13.174 3.415 1.00 94.31 89 PRO A O 1
ATOM 757 N N . LEU A 1 90 ? -8.832 13.877 4.660 1.00 95.00 90 LEU A N 1
ATOM 758 C CA . LEU A 1 90 ? -8.254 12.546 4.845 1.00 95.00 90 LEU A CA 1
ATOM 759 C C . LEU A 1 90 ? -9.182 11.622 5.648 1.00 95.00 90 LEU A C 1
ATOM 761 O O . LEU A 1 90 ? -9.385 10.466 5.270 1.00 95.00 90 LEU A O 1
ATOM 765 N N . HIS A 1 91 ? -9.771 12.123 6.732 1.00 94.56 91 HIS A N 1
ATOM 766 C CA . HIS A 1 91 ? -10.714 11.371 7.548 1.00 94.56 91 HIS A CA 1
ATOM 767 C C . HIS A 1 91 ? -11.989 11.034 6.770 1.00 94.56 91 HIS A C 1
ATOM 769 O O . HIS A 1 91 ? -12.450 9.897 6.835 1.00 94.56 91 HIS A O 1
ATOM 775 N N . GLN A 1 92 ? -12.513 11.960 5.962 1.00 94.44 92 GLN A N 1
ATOM 776 C CA . GLN A 1 92 ? -13.675 11.704 5.100 1.00 94.44 92 GLN A CA 1
ATOM 777 C C . GLN A 1 92 ? -13.425 10.558 4.110 1.00 94.44 92 GLN A C 1
ATOM 779 O O . GLN A 1 92 ? -14.288 9.696 3.938 1.00 94.44 92 GLN A O 1
ATOM 784 N N . ILE A 1 93 ? -12.236 10.512 3.500 1.00 94.94 93 ILE A N 1
ATOM 785 C CA . ILE A 1 93 ? -11.838 9.427 2.591 1.00 94.94 93 ILE A CA 1
ATOM 786 C C . ILE A 1 93 ? -11.812 8.084 3.335 1.00 94.94 93 ILE A C 1
ATOM 788 O O . ILE A 1 93 ? -12.380 7.099 2.859 1.00 94.94 93 ILE A O 1
ATOM 792 N N . ILE A 1 94 ? -11.202 8.039 4.523 1.00 96.19 94 ILE A N 1
ATOM 793 C CA . ILE A 1 94 ? -11.128 6.813 5.333 1.00 96.19 94 ILE A CA 1
ATOM 794 C C . ILE A 1 94 ? -12.530 6.350 5.759 1.00 96.19 94 ILE A C 1
ATOM 796 O O . ILE A 1 94 ? -12.851 5.165 5.652 1.00 96.19 94 ILE A O 1
ATOM 800 N N . LEU A 1 95 ? -13.395 7.275 6.182 1.00 94.88 95 LEU A N 1
ATOM 801 C CA . LEU A 1 95 ? -14.782 6.979 6.546 1.00 94.88 95 LEU A CA 1
ATOM 802 C C . LEU A 1 95 ? -15.586 6.436 5.360 1.00 94.88 95 LEU A C 1
ATOM 804 O O . LEU A 1 95 ? -16.365 5.495 5.523 1.00 94.88 95 LEU A O 1
ATOM 808 N N . TYR A 1 96 ? -15.390 6.988 4.161 1.00 94.69 96 TYR A N 1
ATOM 809 C CA . TYR A 1 96 ? -16.044 6.502 2.946 1.00 94.69 96 TYR A CA 1
ATOM 810 C C . TYR A 1 96 ? -15.674 5.041 2.647 1.00 94.69 96 TYR A C 1
ATOM 812 O O . TYR A 1 96 ? -16.555 4.202 2.424 1.00 94.69 96 TYR A O 1
ATOM 820 N N . PHE A 1 97 ? -14.383 4.706 2.699 1.00 95.12 97 PHE A N 1
ATOM 821 C CA . PHE A 1 97 ? -13.925 3.334 2.481 1.00 95.12 97 PHE A CA 1
ATOM 822 C C . PHE A 1 97 ? -14.384 2.385 3.594 1.00 95.12 97 PHE A C 1
ATOM 824 O O . PHE A 1 97 ? -14.852 1.285 3.304 1.00 95.12 97 PHE A O 1
ATOM 831 N N . SER A 1 98 ? -14.357 2.832 4.851 1.00 93.44 98 SER A N 1
ATOM 832 C CA . SER A 1 98 ? -14.905 2.094 5.996 1.00 93.44 98 SER A CA 1
ATOM 833 C C . SER A 1 98 ? -16.391 1.758 5.807 1.00 93.44 98 SER A C 1
ATOM 835 O O . SER A 1 98 ? -16.802 0.605 5.938 1.00 93.44 98 SER A O 1
ATOM 837 N N . ARG A 1 99 ? -17.211 2.731 5.394 1.00 92.88 99 ARG A N 1
ATOM 838 C CA . ARG A 1 99 ? -18.633 2.504 5.097 1.00 92.88 99 ARG A CA 1
ATOM 839 C C . ARG A 1 99 ? -18.834 1.515 3.947 1.00 92.88 99 ARG A C 1
ATOM 841 O O . ARG A 1 99 ? -19.767 0.711 3.982 1.00 92.88 99 ARG A O 1
ATOM 848 N N . THR A 1 100 ? -17.968 1.567 2.940 1.00 90.25 100 THR A N 1
ATOM 849 C CA . THR A 1 100 ? -18.006 0.638 1.804 1.00 90.25 100 THR A CA 1
ATOM 850 C C . THR A 1 100 ? -17.721 -0.794 2.262 1.00 90.25 100 THR A C 1
ATOM 852 O O . THR A 1 100 ? -18.454 -1.702 1.876 1.00 90.25 100 THR A O 1
ATOM 855 N N . ALA A 1 101 ? -16.751 -0.985 3.164 1.00 89.06 101 ALA A N 1
ATOM 856 C CA . ALA A 1 101 ? -16.430 -2.278 3.776 1.00 89.06 101 ALA A CA 1
ATOM 857 C C . ALA A 1 101 ? -17.607 -2.881 4.559 1.00 89.06 101 ALA A C 1
ATOM 859 O O . ALA A 1 101 ? -17.846 -4.085 4.517 1.00 89.06 101 ALA A O 1
ATOM 860 N N . LEU A 1 102 ? -18.347 -2.032 5.277 1.00 88.25 102 LEU A N 1
ATOM 861 C CA . LEU A 1 102 ? -19.479 -2.431 6.119 1.00 88.25 102 LEU A CA 1
ATOM 862 C C . LEU A 1 102 ? -20.784 -2.632 5.337 1.00 88.25 102 LEU A C 1
ATOM 864 O O . LEU A 1 102 ? -21.776 -3.094 5.900 1.00 88.25 102 LEU A O 1
ATOM 868 N N . THR A 1 103 ? -20.818 -2.274 4.054 1.00 86.81 103 THR A N 1
ATOM 869 C CA . THR A 1 103 ? -22.004 -2.484 3.224 1.00 86.81 103 THR A CA 1
ATOM 870 C C . THR A 1 103 ? -22.122 -3.968 2.890 1.00 86.81 103 THR A C 1
ATOM 872 O O . THR A 1 103 ? -21.253 -4.532 2.228 1.00 86.81 103 THR A O 1
ATOM 875 N N . GLU A 1 104 ? -23.210 -4.608 3.323 1.00 73.25 104 GLU A N 1
ATOM 876 C CA . GLU A 1 104 ? -23.429 -6.035 3.086 1.00 73.25 104 GLU A CA 1
ATOM 877 C C . GLU A 1 104 ? -23.468 -6.352 1.585 1.00 73.25 104 GLU A C 1
ATOM 879 O O . GLU A 1 104 ? -24.398 -5.991 0.862 1.00 73.25 104 GLU A O 1
ATOM 884 N N . ARG A 1 105 ? -22.435 -7.051 1.110 1.00 77.00 105 ARG A N 1
ATOM 885 C CA . ARG A 1 105 ? -22.334 -7.554 -0.263 1.00 77.00 105 ARG A CA 1
ATOM 886 C C . ARG A 1 105 ? -21.871 -9.006 -0.261 1.00 77.00 105 ARG A C 1
ATOM 888 O O . ARG A 1 105 ? -21.216 -9.485 0.672 1.00 77.00 105 ARG A O 1
ATOM 895 N N . SER A 1 106 ? -22.236 -9.748 -1.305 1.00 72.38 106 SER A N 1
ATOM 896 C CA . SER A 1 106 ? -21.797 -11.139 -1.471 1.00 72.38 106 SER A CA 1
ATOM 897 C C . SER A 1 106 ? -20.287 -11.228 -1.705 1.00 72.38 106 SER A C 1
ATOM 899 O O . SER A 1 106 ? -19.664 -12.146 -1.177 1.00 72.38 106 SER A O 1
ATOM 901 N N . LYS A 1 107 ? -19.716 -10.252 -2.423 1.00 76.88 107 LYS A N 1
ATOM 902 C CA . LYS A 1 107 ? -18.286 -10.106 -2.717 1.00 76.88 107 LYS A CA 1
ATOM 903 C C . LYS A 1 107 ? -17.879 -8.633 -2.662 1.00 76.88 107 LYS A C 1
ATOM 905 O O . LYS A 1 107 ? -18.700 -7.761 -2.955 1.00 76.88 107 LYS A O 1
ATOM 910 N N . LEU A 1 108 ? -16.617 -8.379 -2.323 1.00 81.50 108 LEU A N 1
ATOM 911 C CA . LEU A 1 108 ? -15.989 -7.074 -2.529 1.00 81.50 108 LEU A CA 1
ATOM 912 C C . LEU A 1 108 ? -15.843 -6.828 -4.033 1.00 81.50 108 LEU A C 1
ATOM 914 O O . LEU A 1 108 ? -15.290 -7.660 -4.752 1.00 81.50 108 LEU A O 1
ATOM 918 N N . GLU A 1 109 ? -16.379 -5.705 -4.500 1.00 84.62 109 GLU A N 1
ATOM 919 C CA . GLU A 1 109 ? -16.133 -5.227 -5.860 1.00 84.62 109 GLU A CA 1
ATOM 920 C C . GLU A 1 109 ? -14.714 -4.685 -5.948 1.00 84.62 109 GLU A C 1
ATOM 922 O O . GLU A 1 109 ? -14.235 -4.090 -4.989 1.00 84.62 109 GLU A O 1
ATOM 927 N N . ASP A 1 110 ? -14.064 -4.884 -7.093 1.00 86.44 110 ASP A N 1
ATOM 928 C CA . ASP A 1 110 ? -12.748 -4.310 -7.342 1.00 86.44 110 ASP A CA 1
ATOM 929 C C . ASP A 1 110 ? -12.866 -2.785 -7.442 1.00 86.44 110 ASP A C 1
ATOM 931 O O . ASP A 1 110 ? -13.524 -2.262 -8.345 1.00 86.44 110 ASP A O 1
ATOM 935 N N . ASP A 1 111 ? -12.256 -2.084 -6.488 1.00 91.94 111 ASP A N 1
ATOM 936 C CA . ASP A 1 111 ? -12.210 -0.629 -6.429 1.00 91.94 111 ASP A CA 1
ATOM 937 C C . ASP A 1 111 ? -10.762 -0.143 -6.658 1.00 91.94 111 ASP A C 1
ATOM 939 O O . ASP A 1 111 ? -9.920 -0.171 -5.744 1.00 91.94 111 ASP A O 1
ATOM 943 N N . PRO A 1 112 ? -10.445 0.334 -7.880 1.00 94.38 112 PRO A N 1
ATOM 944 C CA . PRO A 1 112 ? -9.140 0.908 -8.190 1.00 94.38 112 PRO A CA 1
ATOM 945 C C . PRO A 1 112 ? -8.812 2.151 -7.354 1.00 94.38 112 PRO A C 1
ATOM 947 O O . PRO A 1 112 ? -7.635 2.430 -7.106 1.00 94.38 112 PRO A O 1
ATOM 950 N N . LEU A 1 113 ? -9.831 2.899 -6.913 1.00 94.69 113 LEU A N 1
ATOM 951 C CA . LEU A 1 113 ? -9.654 4.094 -6.094 1.00 94.69 113 LEU A CA 1
ATOM 952 C C . LEU A 1 113 ? -9.174 3.702 -4.699 1.00 94.69 113 LEU A C 1
ATOM 954 O O . LEU A 1 113 ? -8.160 4.227 -4.238 1.00 94.69 113 LEU A O 1
ATOM 958 N N . TYR A 1 114 ? -9.841 2.731 -4.071 1.00 95.19 114 TYR A N 1
ATOM 959 C CA . TYR A 1 114 ? -9.404 2.169 -2.793 1.00 95.19 114 TYR A CA 1
ATOM 960 C C . TYR A 1 114 ? -7.968 1.645 -2.877 1.00 95.19 114 TYR A C 1
ATOM 962 O O . TYR A 1 114 ? -7.124 2.015 -2.064 1.00 95.19 114 TYR A O 1
ATOM 970 N N . THR A 1 115 ? -7.677 0.834 -3.898 1.00 95.62 115 THR A N 1
ATOM 971 C CA . THR A 1 115 ? -6.347 0.254 -4.142 1.00 95.62 115 THR A CA 1
ATOM 972 C C . THR A 1 115 ? -5.273 1.344 -4.209 1.00 95.62 115 THR A C 1
ATOM 974 O O . THR A 1 115 ? -4.262 1.270 -3.512 1.00 95.62 115 THR A O 1
ATOM 977 N N . SER A 1 116 ? -5.524 2.406 -4.980 1.00 94.88 116 SER A N 1
ATOM 978 C CA . SER A 1 116 ? -4.583 3.518 -5.153 1.00 94.88 116 SER A CA 1
ATOM 979 C C . SER A 1 116 ? -4.363 4.299 -3.853 1.00 94.88 116 SER A C 1
ATOM 981 O O . SER A 1 116 ? -3.221 4.546 -3.468 1.00 94.88 116 SER A O 1
ATOM 983 N N . TYR A 1 117 ? -5.437 4.663 -3.142 1.00 95.69 117 TYR A N 1
ATOM 984 C CA . TYR A 1 117 ? -5.334 5.408 -1.882 1.00 95.69 117 TYR A CA 1
ATOM 985 C C . TYR A 1 117 ? -4.706 4.585 -0.761 1.00 95.69 117 TYR A C 1
ATOM 987 O O . TYR A 1 117 ? -3.883 5.117 -0.022 1.00 95.69 117 TYR A O 1
ATOM 995 N N . SER A 1 118 ? -5.032 3.296 -0.660 1.00 95.88 118 SER A N 1
ATOM 996 C CA . SER A 1 118 ? -4.407 2.390 0.306 1.00 95.88 118 SER A CA 1
ATOM 997 C C . SER A 1 118 ? -2.903 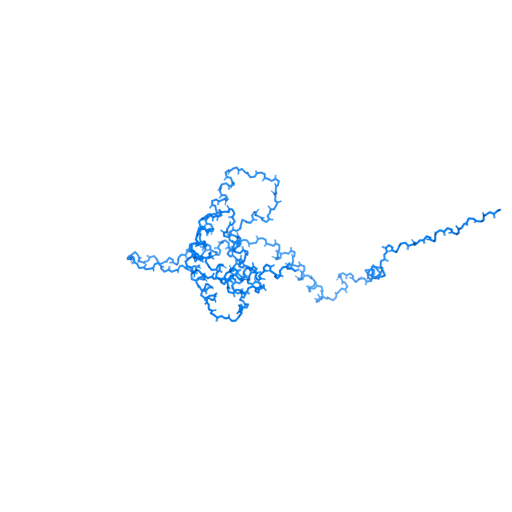2.284 0.058 1.00 95.88 118 SER A C 1
ATOM 999 O O . SER A 1 118 ? -2.120 2.380 1.002 1.00 95.88 118 SER A O 1
ATOM 1001 N N . SER A 1 119 ? -2.491 2.181 -1.211 1.00 94.38 119 SER A N 1
ATOM 1002 C CA . SER A 1 119 ? -1.076 2.161 -1.593 1.00 94.38 119 SER A CA 1
ATOM 1003 C C . SER A 1 119 ? -0.361 3.467 -1.229 1.00 94.38 119 SER A C 1
ATOM 1005 O O . SER A 1 119 ? 0.692 3.440 -0.596 1.00 94.38 119 SER A O 1
ATOM 1007 N N . MET A 1 120 ? -0.961 4.625 -1.539 1.00 93.50 120 MET A N 1
ATOM 1008 C CA . MET A 1 120 ? -0.396 5.936 -1.187 1.00 93.50 120 MET A CA 1
ATOM 1009 C C . MET A 1 120 ? -0.304 6.142 0.332 1.00 93.50 120 MET A C 1
ATOM 1011 O O . MET A 1 120 ? 0.710 6.624 0.830 1.00 93.50 120 MET A O 1
ATOM 1015 N N . MET A 1 121 ? -1.327 5.741 1.092 1.00 95.00 121 MET A N 1
ATOM 1016 C CA . MET A 1 121 ? -1.297 5.803 2.556 1.00 95.00 121 MET A CA 1
ATOM 1017 C C . MET A 1 121 ? -0.210 4.889 3.134 1.00 95.00 121 MET A C 1
ATOM 1019 O O . MET A 1 121 ? 0.510 5.311 4.037 1.00 95.00 121 MET A O 1
ATOM 1023 N N . ALA A 1 122 ? -0.045 3.678 2.592 1.00 94.25 122 ALA A N 1
ATOM 1024 C CA . ALA A 1 122 ? 0.982 2.740 3.037 1.00 94.25 122 ALA A CA 1
ATOM 1025 C C . ALA A 1 122 ? 2.388 3.308 2.808 1.00 94.25 122 ALA A C 1
ATOM 1027 O O . ALA A 1 122 ? 3.181 3.380 3.746 1.00 94.25 122 ALA A O 1
ATOM 1028 N N . LYS A 1 123 ? 2.653 3.799 1.592 1.00 92.00 123 LYS A N 1
ATOM 1029 C CA . LYS A 1 123 ? 3.923 4.439 1.235 1.00 92.00 123 LYS A CA 1
ATOM 1030 C C . LYS A 1 123 ? 4.198 5.713 2.030 1.00 92.00 123 LYS A C 1
ATOM 1032 O O . LYS A 1 123 ? 5.346 5.995 2.327 1.00 92.00 123 LYS A O 1
ATOM 1037 N N . SER A 1 124 ? 3.168 6.462 2.437 1.00 91.75 124 SER A N 1
ATOM 1038 C CA . SER A 1 124 ? 3.362 7.641 3.297 1.00 91.75 124 SER A CA 1
ATOM 1039 C C . SER A 1 124 ? 3.931 7.299 4.681 1.00 91.75 124 SER A C 1
ATOM 1041 O O . SER A 1 124 ? 4.558 8.140 5.310 1.00 91.75 124 SER A O 1
ATOM 1043 N N . CYS A 1 125 ? 3.736 6.068 5.163 1.00 88.19 125 CYS A N 1
ATOM 1044 C CA . CYS A 1 125 ? 4.299 5.586 6.427 1.00 88.19 125 CYS A CA 1
ATOM 1045 C C . CYS A 1 125 ? 5.619 4.825 6.256 1.00 88.19 125 CYS A C 1
ATOM 1047 O O . CYS A 1 125 ? 6.197 4.407 7.256 1.00 88.19 125 CYS A O 1
ATOM 1049 N N . GLN A 1 126 ? 6.058 4.599 5.018 1.00 81.75 126 GLN A N 1
ATOM 1050 C CA . GLN A 1 126 ? 7.323 3.948 4.702 1.00 81.75 126 GLN A CA 1
ATOM 1051 C C . GLN A 1 126 ? 8.354 5.032 4.398 1.00 81.75 126 GLN A C 1
ATOM 1053 O O . GLN A 1 126 ? 8.073 6.017 3.709 1.00 81.75 126 GLN A O 1
ATOM 1058 N N . SER A 1 127 ? 9.550 4.892 4.955 1.00 63.41 127 SER A N 1
ATOM 1059 C CA . SER A 1 127 ? 10.661 5.771 4.611 1.00 63.41 127 SER A CA 1
ATOM 1060 C C . SER A 1 127 ? 11.057 5.457 3.171 1.00 63.41 127 SER A C 1
ATOM 1062 O O . SER A 1 127 ? 11.197 4.290 2.830 1.00 63.41 127 SER A O 1
ATOM 1064 N N . ALA A 1 128 ? 11.326 6.465 2.337 1.00 53.53 128 ALA A N 1
ATOM 1065 C CA . ALA A 1 128 ? 11.991 6.221 1.047 1.00 53.53 128 ALA A CA 1
ATOM 1066 C C . ALA A 1 128 ? 13.337 5.480 1.232 1.00 53.53 128 ALA A C 1
ATOM 1068 O O . ALA A 1 128 ? 13.776 4.749 0.359 1.00 53.53 128 ALA A O 1
ATOM 1069 N N . GLU A 1 129 ? 13.943 5.622 2.412 1.00 47.84 129 GLU A N 1
ATOM 1070 C CA . GLU A 1 129 ? 15.174 4.947 2.826 1.00 47.84 129 GLU A CA 1
ATOM 1071 C C . GLU A 1 129 ? 14.997 3.462 3.189 1.00 47.84 129 GLU A C 1
ATOM 1073 O O . GLU A 1 129 ? 15.994 2.787 3.405 1.00 47.84 129 GLU A O 1
ATOM 1078 N N . ASP A 1 130 ? 13.764 2.944 3.275 1.00 51.75 130 ASP A N 1
ATOM 1079 C CA . ASP A 1 130 ? 13.527 1.503 3.450 1.00 51.75 130 ASP A CA 1
ATOM 1080 C C . ASP A 1 130 ? 13.682 0.738 2.116 1.00 51.75 130 ASP A C 1
ATOM 1082 O O . ASP A 1 130 ? 13.818 -0.483 2.123 1.00 51.75 130 ASP A O 1
ATOM 1086 N N . GLU A 1 131 ? 13.649 1.439 0.972 1.00 48.94 131 GLU A N 1
ATOM 1087 C CA . GLU A 1 131 ? 13.866 0.857 -0.364 1.00 48.94 131 GLU A CA 1
ATOM 1088 C C . GLU A 1 131 ? 15.335 0.941 -0.817 1.00 48.94 131 GLU A C 1
ATOM 1090 O O . GLU A 1 131 ? 15.773 0.134 -1.640 1.00 48.94 131 GLU A O 1
ATOM 1095 N N . ASP A 1 132 ? 16.109 1.867 -0.244 1.00 45.69 132 ASP A N 1
ATOM 1096 C CA . ASP A 1 132 ? 17.551 1.967 -0.443 1.00 45.69 132 ASP A CA 1
ATOM 1097 C C . ASP A 1 132 ? 18.265 1.141 0.639 1.00 45.69 132 ASP A C 1
ATOM 1099 O O . ASP A 1 132 ? 18.673 1.655 1.681 1.00 45.69 132 ASP A O 1
ATOM 1103 N N . GLU A 1 133 ? 18.425 -0.160 0.376 1.00 44.81 133 GLU A N 1
ATOM 1104 C CA . GLU A 1 133 ? 19.315 -1.084 1.101 1.00 44.81 133 GLU A CA 1
ATOM 1105 C C . GLU A 1 133 ? 20.801 -0.670 0.958 1.00 44.81 133 GLU A C 1
ATOM 1107 O O . GLU A 1 133 ? 21.664 -1.458 0.577 1.00 44.81 133 GLU A O 1
ATOM 1112 N N . ASP A 1 134 ? 21.153 0.567 1.308 1.00 46.69 134 ASP A N 1
ATOM 1113 C CA . ASP A 1 134 ? 22.506 0.915 1.740 1.00 46.69 134 ASP A CA 1
ATOM 1114 C C . ASP A 1 134 ? 22.675 0.372 3.182 1.00 46.69 134 ASP A C 1
ATOM 1116 O O . ASP A 1 134 ? 22.921 1.116 4.135 1.00 46.69 134 ASP A O 1
ATOM 1120 N N . GLU A 1 135 ? 22.530 -0.954 3.353 1.00 52.34 135 GLU A N 1
ATOM 1121 C CA . GLU A 1 135 ? 22.696 -1.695 4.623 1.00 52.34 135 GLU A CA 1
ATOM 1122 C C . GLU A 1 135 ? 24.082 -1.465 5.269 1.00 52.34 135 GLU A C 1
ATOM 1124 O O . GLU A 1 135 ? 24.281 -1.756 6.449 1.00 52.34 135 GLU A O 1
ATOM 1129 N N . ASP A 1 136 ? 25.031 -0.895 4.522 1.00 52.38 136 ASP A N 1
ATOM 1130 C CA . ASP A 1 136 ? 26.420 -0.678 4.931 1.00 52.38 136 ASP A CA 1
ATOM 1131 C C . ASP A 1 136 ? 26.688 0.675 5.623 1.00 52.38 136 ASP A C 1
ATOM 1133 O O . ASP A 1 136 ? 27.814 0.925 6.070 1.00 52.38 136 ASP A O 1
ATOM 1137 N N . LYS A 1 137 ? 25.695 1.569 5.750 1.00 66.44 137 LYS A N 1
ATOM 1138 C CA . LYS A 1 137 ? 25.837 2.791 6.565 1.00 66.44 137 LYS A CA 1
ATOM 1139 C C . LYS A 1 137 ? 25.175 2.596 7.922 1.00 66.44 137 LYS A C 1
ATOM 1141 O O . LYS A 1 137 ? 23.958 2.693 8.062 1.00 66.44 137 LYS A O 1
ATOM 1146 N N . GLU A 1 138 ? 25.989 2.379 8.953 1.00 74.25 138 GLU A N 1
ATOM 1147 C CA . GLU A 1 138 ? 25.517 2.424 10.337 1.00 74.25 138 GLU A CA 1
ATOM 1148 C C . GLU A 1 138 ? 24.941 3.814 10.649 1.00 74.25 138 GLU A C 1
ATOM 1150 O O . GLU A 1 138 ? 25.675 4.765 10.919 1.00 74.25 138 GLU A O 1
ATOM 1155 N N . LYS A 1 139 ? 23.609 3.923 10.622 1.00 79.75 139 LYS A N 1
ATOM 1156 C CA . LYS A 1 139 ? 22.889 5.109 11.094 1.00 79.75 139 LYS A CA 1
ATOM 1157 C C . LYS A 1 139 ? 23.216 5.360 12.563 1.00 79.75 139 LYS A C 1
ATOM 1159 O O . LYS A 1 139 ? 23.211 4.431 13.386 1.00 79.75 139 LYS A O 1
ATOM 1164 N N . THR A 1 140 ? 23.464 6.618 12.900 1.00 88.88 140 THR A N 1
ATOM 1165 C CA . THR A 1 140 ? 23.701 7.056 14.275 1.00 88.88 140 THR A CA 1
ATOM 1166 C C . THR A 1 140 ? 22.466 6.809 15.147 1.00 88.88 140 THR A C 1
ATOM 1168 O O . THR A 1 140 ? 21.341 6.668 14.664 1.00 88.88 140 THR A O 1
ATOM 1171 N N . PHE A 1 141 ? 22.656 6.750 16.468 1.00 88.62 141 PHE A N 1
ATOM 1172 C CA . PHE A 1 141 ? 21.532 6.614 17.403 1.00 88.62 141 PHE A CA 1
ATOM 1173 C C . PHE A 1 141 ? 20.514 7.759 17.255 1.00 88.62 141 PHE A C 1
ATOM 1175 O O . PHE A 1 141 ? 19.311 7.526 17.337 1.00 88.62 141 PHE A O 1
ATOM 1182 N N . GLU A 1 142 ? 20.996 8.978 17.006 1.00 89.44 142 GLU A N 1
ATOM 1183 C CA . GLU A 1 142 ? 20.156 10.162 16.818 1.00 89.44 142 GLU A CA 1
ATOM 1184 C C . GLU A 1 142 ? 19.301 10.064 15.546 1.00 89.44 142 GLU A C 1
ATOM 1186 O O . GLU A 1 142 ? 18.097 10.311 15.605 1.00 89.44 142 GLU A O 1
ATOM 1191 N N . GLU A 1 143 ? 19.879 9.617 14.426 1.00 87.12 143 GLU A N 1
ATOM 1192 C CA . GLU A 1 143 ? 19.144 9.381 13.173 1.00 87.12 143 GLU A CA 1
ATOM 1193 C C . GLU A 1 143 ? 18.058 8.312 13.348 1.00 87.12 143 GLU A C 1
ATOM 1195 O O . GLU A 1 143 ? 16.907 8.532 12.973 1.00 87.12 143 GLU A O 1
ATOM 1200 N N . LYS A 1 144 ? 18.380 7.197 14.017 1.00 87.00 144 LYS A N 1
ATOM 1201 C CA . LYS A 1 144 ? 17.407 6.124 14.284 1.00 87.00 144 LYS A CA 1
ATOM 1202 C C . LYS A 1 144 ? 16.231 6.593 15.140 1.00 87.00 144 LYS A C 1
ATOM 1204 O O . LYS A 1 144 ? 15.089 6.219 14.873 1.00 87.00 144 LYS A O 1
ATOM 1209 N N . GLU A 1 145 ? 16.478 7.402 16.171 1.00 88.38 145 GLU A N 1
ATOM 1210 C CA . GLU A 1 145 ? 15.392 7.910 17.019 1.00 88.38 145 GLU A CA 1
ATOM 1211 C C . GLU A 1 145 ? 14.548 8.966 16.280 1.00 88.38 145 GLU A C 1
ATOM 1213 O O . GLU A 1 145 ? 13.322 8.974 16.413 1.00 88.38 145 GLU A O 1
ATOM 1218 N N . MET A 1 146 ? 15.168 9.801 15.438 1.00 88.06 146 MET A N 1
ATOM 1219 C CA . MET A 1 146 ? 14.468 10.754 14.565 1.00 88.06 146 MET A CA 1
ATOM 1220 C C . MET A 1 146 ? 13.553 10.048 13.551 1.00 88.06 146 MET A C 1
ATOM 1222 O O . MET A 1 146 ? 12.387 10.423 13.404 1.00 88.06 146 MET A O 1
ATOM 1226 N N . GLU A 1 147 ? 14.044 9.002 12.884 1.00 86.75 147 GLU A N 1
ATOM 1227 C CA . GLU A 1 147 ? 13.269 8.186 11.936 1.00 86.75 147 GLU A CA 1
ATOM 1228 C C . GLU A 1 147 ? 12.091 7.490 12.606 1.00 86.75 147 GLU A C 1
ATOM 1230 O O . GLU A 1 147 ? 10.960 7.524 12.109 1.00 86.75 147 GLU A O 1
ATOM 1235 N N . LYS A 1 148 ? 12.331 6.912 13.782 1.00 89.31 148 LYS A N 1
ATOM 1236 C CA . LYS A 1 148 ? 11.285 6.296 14.592 1.00 89.31 148 LYS A CA 1
ATOM 1237 C C . LYS A 1 148 ? 10.203 7.309 14.958 1.00 89.31 148 LYS A C 1
ATOM 1239 O O . LYS A 1 148 ? 9.019 7.014 14.802 1.00 89.31 148 LYS A O 1
ATOM 1244 N N . GLN A 1 149 ? 10.576 8.514 15.387 1.00 90.88 149 GLN A N 1
ATOM 1245 C CA . GLN A 1 149 ? 9.601 9.537 15.760 1.00 90.88 149 GLN A CA 1
ATOM 1246 C C . GLN A 1 149 ? 8.808 10.060 14.555 1.00 90.88 149 GLN A C 1
ATOM 1248 O O . GLN A 1 149 ? 7.598 10.278 14.658 1.00 90.88 149 GLN A O 1
ATOM 1253 N N . LYS A 1 150 ? 9.460 10.197 13.395 1.00 90.38 150 LYS A N 1
ATOM 1254 C CA . LYS A 1 150 ? 8.805 10.529 12.122 1.00 90.38 150 LYS A CA 1
ATOM 1255 C C . LYS A 1 150 ? 7.788 9.456 11.721 1.00 90.38 150 LYS A C 1
ATOM 1257 O O . LYS A 1 150 ? 6.641 9.789 11.426 1.00 90.38 150 LYS A O 1
ATOM 1262 N N . THR A 1 151 ? 8.181 8.186 11.788 1.00 90.88 151 THR A N 1
ATOM 1263 C CA . THR A 1 151 ? 7.315 7.040 11.473 1.00 90.88 151 THR A CA 1
ATOM 1264 C C . THR A 1 151 ? 6.098 7.011 12.393 1.00 90.88 151 THR A C 1
ATOM 1266 O O . THR A 1 151 ? 4.960 6.938 11.929 1.00 90.88 151 THR A O 1
ATOM 1269 N N . LEU A 1 152 ? 6.310 7.161 13.706 1.00 92.44 152 LEU A N 1
ATOM 1270 C CA . LEU A 1 152 ? 5.223 7.211 14.684 1.00 92.44 152 LEU A CA 1
ATOM 1271 C C . LEU A 1 152 ? 4.254 8.362 14.406 1.00 92.44 152 LEU A C 1
ATOM 1273 O O . LEU A 1 152 ? 3.047 8.167 14.519 1.00 92.44 152 LEU A O 1
ATOM 1277 N N . TYR A 1 153 ? 4.748 9.533 13.999 1.00 91.69 153 TYR A N 1
ATOM 1278 C CA . TYR A 1 153 ? 3.901 10.665 13.623 1.00 91.69 153 TYR A CA 1
ATOM 1279 C C . TYR A 1 153 ? 3.055 10.382 12.368 1.00 91.69 153 TYR A C 1
ATOM 1281 O O . TYR A 1 153 ? 1.855 10.665 12.345 1.00 91.69 153 TYR A O 1
ATOM 1289 N N . GLN A 1 154 ? 3.644 9.778 11.334 1.00 92.31 154 GLN A N 1
ATOM 1290 C CA . GLN A 1 154 ? 2.924 9.413 10.107 1.00 92.31 154 GLN A CA 1
ATOM 1291 C C . GLN A 1 154 ? 1.841 8.358 10.377 1.00 92.31 154 GLN A C 1
ATOM 1293 O O . GLN A 1 154 ? 0.702 8.499 9.927 1.00 92.31 154 GLN A O 1
ATOM 1298 N N . GLN A 1 155 ? 2.164 7.336 11.172 1.00 93.94 155 GLN A N 1
ATOM 1299 C CA . GLN A 1 155 ? 1.201 6.327 11.619 1.00 93.94 155 GLN A CA 1
ATOM 1300 C C . GLN A 1 155 ? 0.113 6.946 12.506 1.00 93.94 155 GLN A C 1
ATOM 1302 O O . GLN A 1 155 ? -1.070 6.611 12.366 1.00 93.94 155 GLN A O 1
ATOM 1307 N N . ALA A 1 156 ? 0.494 7.888 13.383 1.00 92.06 156 ALA A N 1
ATOM 1308 C CA . ALA A 1 156 ? -0.426 8.613 14.250 1.00 92.06 156 ALA A CA 1
ATOM 1309 C C . ALA A 1 156 ? -1.524 9.293 13.424 1.00 92.06 156 ALA A C 1
ATOM 1311 O O . ALA A 1 156 ? -2.712 9.026 13.614 1.00 92.06 156 ALA A O 1
ATOM 1312 N N . ARG A 1 157 ? -1.107 10.046 12.402 1.00 93.69 157 ARG A N 1
ATOM 1313 C CA . ARG A 1 157 ? -1.991 10.751 11.471 1.00 93.69 157 ARG A CA 1
ATOM 1314 C C . ARG A 1 157 ? -3.047 9.838 10.839 1.00 93.69 157 ARG A C 1
ATOM 1316 O O . ARG A 1 157 ? -4.213 10.225 10.780 1.00 93.69 157 ARG A O 1
ATOM 1323 N N . LEU A 1 158 ? -2.681 8.636 10.392 1.00 94.56 158 LEU A N 1
ATOM 1324 C CA . LEU A 1 158 ? -3.631 7.708 9.765 1.00 94.56 158 LEU A CA 1
ATOM 1325 C C . LEU A 1 158 ? -4.557 7.031 10.782 1.00 94.56 158 LEU A C 1
ATOM 1327 O O . LEU A 1 158 ? -5.776 7.000 10.595 1.00 94.56 158 LEU A O 1
ATOM 1331 N N . HIS A 1 159 ? -4.007 6.477 11.864 1.00 93.25 159 HIS A N 1
ATOM 1332 C CA . HIS A 1 159 ? -4.811 5.682 12.794 1.00 93.25 159 HIS A CA 1
ATOM 1333 C C . HIS A 1 159 ? -5.750 6.537 13.669 1.00 93.25 159 HIS A C 1
ATOM 1335 O O . HIS A 1 159 ? -6.778 6.038 14.117 1.00 93.25 159 HIS A O 1
ATOM 1341 N N . GLU A 1 160 ? -5.451 7.822 13.896 1.00 91.69 160 GLU A N 1
ATOM 1342 C CA . GLU A 1 160 ? -6.373 8.770 14.546 1.00 91.69 160 GLU A CA 1
ATOM 1343 C C . GLU A 1 160 ? -7.624 9.030 13.707 1.00 91.69 160 GLU A C 1
ATOM 1345 O O . GLU A 1 160 ? -8.682 9.315 14.255 1.00 91.69 160 GLU A O 1
ATOM 1350 N N . ARG A 1 161 ? -7.519 8.865 12.386 1.00 94.19 161 ARG A N 1
ATOM 1351 C CA . ARG A 1 161 ? -8.609 9.056 11.423 1.00 94.19 161 ARG A CA 1
ATOM 1352 C C . ARG A 1 161 ? -9.330 7.752 11.075 1.00 94.19 161 ARG A C 1
ATOM 1354 O O . ARG A 1 161 ? -10.091 7.717 10.114 1.00 94.19 161 ARG A O 1
ATOM 1361 N N . GLY A 1 162 ? -9.086 6.676 11.825 1.00 94.19 162 GLY A N 1
ATOM 1362 C CA . GLY A 1 162 ? -9.783 5.397 11.665 1.00 94.19 162 GLY A CA 1
ATOM 1363 C C . GLY A 1 162 ? -9.176 4.439 10.634 1.00 94.19 162 GLY A C 1
ATOM 1364 O O . GLY A 1 162 ? -9.788 3.418 10.327 1.00 94.19 162 GLY A O 1
ATOM 1365 N N . ALA A 1 163 ? -7.968 4.700 10.113 1.00 96.19 163 ALA A N 1
ATOM 1366 C CA . ALA A 1 163 ? -7.355 3.815 9.112 1.00 96.19 163 ALA A CA 1
ATOM 1367 C C . ALA A 1 163 ? -7.135 2.383 9.639 1.00 96.19 163 ALA A C 1
ATOM 1369 O O . ALA A 1 163 ? -7.321 1.413 8.908 1.00 96.19 163 ALA A O 1
ATOM 1370 N N . ALA A 1 164 ? -6.786 2.244 10.923 1.00 95.69 164 ALA A N 1
ATOM 1371 C CA . ALA A 1 164 ? -6.582 0.946 11.565 1.00 95.69 164 ALA A CA 1
ATOM 1372 C C . ALA A 1 164 ? -7.867 0.097 11.593 1.00 95.69 164 ALA A C 1
ATOM 1374 O O . ALA A 1 164 ? -7.832 -1.095 11.296 1.00 95.69 164 ALA A O 1
ATOM 1375 N N . GLU A 1 165 ? -9.007 0.715 11.899 1.00 95.19 165 GLU A N 1
ATOM 1376 C CA . GLU A 1 165 ? -10.308 0.040 11.911 1.00 95.19 165 GLU A CA 1
ATOM 1377 C C . GLU A 1 165 ? -10.768 -0.304 10.495 1.00 95.19 165 GLU A C 1
ATOM 1379 O O . GLU A 1 165 ? -11.240 -1.413 10.251 1.00 95.19 165 GLU A O 1
ATOM 1384 N N . MET A 1 166 ? -10.573 0.618 9.547 1.00 96.06 166 MET A N 1
ATOM 1385 C CA . MET A 1 166 ? -10.864 0.395 8.131 1.00 96.06 166 MET A CA 1
ATOM 1386 C C . MET A 1 166 ? -10.126 -0.841 7.598 1.00 96.06 166 MET A C 1
ATOM 1388 O O . MET A 1 166 ? -10.734 -1.661 6.915 1.00 96.06 166 MET A O 1
ATOM 1392 N N . VAL A 1 167 ? -8.842 -1.020 7.934 1.00 96.31 167 VAL A N 1
ATOM 1393 C CA . VAL A 1 167 ? -8.065 -2.209 7.536 1.00 96.31 167 VAL A CA 1
ATOM 1394 C C . VAL A 1 167 ? -8.716 -3.498 8.050 1.00 96.31 167 VAL A C 1
ATOM 1396 O O . VAL A 1 167 ? -8.896 -4.442 7.280 1.00 96.31 167 VAL A O 1
ATOM 1399 N N . LEU A 1 168 ? -9.131 -3.540 9.321 1.00 95.44 168 LEU A N 1
ATOM 1400 C CA . LEU A 1 168 ? -9.802 -4.713 9.898 1.00 95.44 168 LEU A CA 1
ATOM 1401 C C . LEU A 1 168 ? -11.147 -5.002 9.218 1.00 95.44 168 LEU A C 1
ATOM 1403 O O . LEU A 1 168 ? -11.453 -6.156 8.913 1.00 95.44 168 LEU A O 1
ATOM 1407 N N . GLN A 1 169 ? -11.932 -3.958 8.952 1.00 94.56 169 GLN A N 1
ATOM 1408 C CA . GLN A 1 169 ? -13.231 -4.068 8.285 1.00 94.56 169 GLN A CA 1
ATOM 1409 C C . GLN A 1 169 ? -13.088 -4.596 6.858 1.00 94.56 169 GLN A C 1
ATOM 1411 O O . GLN A 1 169 ? -13.822 -5.499 6.466 1.00 94.56 169 GLN A O 1
ATOM 1416 N N . MET A 1 170 ? -12.112 -4.091 6.100 1.00 94.50 170 MET A N 1
ATOM 1417 C CA . MET A 1 170 ? -11.841 -4.538 4.731 1.00 94.50 170 MET A CA 1
ATOM 1418 C C . MET A 1 170 ? -11.392 -6.003 4.685 1.00 94.50 170 MET A C 1
ATOM 1420 O O . MET A 1 170 ? -11.847 -6.759 3.826 1.00 94.50 170 MET A O 1
ATOM 1424 N N . ILE A 1 171 ? -10.570 -6.443 5.646 1.00 94.31 171 ILE A N 1
ATOM 1425 C CA . ILE A 1 171 ? -10.203 -7.861 5.776 1.00 94.31 171 ILE A CA 1
ATOM 1426 C C . ILE A 1 171 ? -11.435 -8.709 6.114 1.00 94.31 171 ILE A C 1
ATOM 1428 O O . ILE A 1 171 ? -11.631 -9.749 5.488 1.00 94.31 171 ILE A O 1
ATOM 1432 N N . SER A 1 172 ? -12.292 -8.274 7.045 1.00 92.94 172 SER A N 1
ATOM 1433 C CA . SER A 1 172 ? -13.538 -8.989 7.375 1.00 92.94 172 SER A CA 1
ATOM 1434 C C . SER A 1 172 ? -14.480 -9.085 6.163 1.00 92.94 172 SER A C 1
ATOM 1436 O O . SER A 1 172 ? -15.044 -10.142 5.879 1.00 92.94 172 SER A O 1
ATOM 1438 N N . ALA A 1 173 ? -14.584 -8.014 5.375 1.00 92.56 173 ALA A N 1
ATOM 1439 C CA . ALA A 1 173 ? -15.409 -7.968 4.172 1.00 92.56 173 ALA A CA 1
ATOM 1440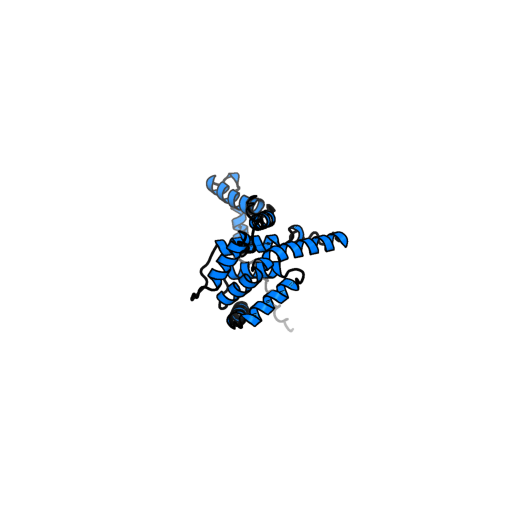 C C . ALA A 1 173 ? -14.900 -8.889 3.043 1.00 92.56 173 ALA A C 1
ATOM 1442 O O . ALA A 1 173 ? -15.696 -9.304 2.197 1.00 92.56 173 ALA A O 1
ATOM 1443 N N . SER A 1 174 ? -13.607 -9.253 3.035 1.00 91.44 174 SER A N 1
ATOM 1444 C CA . SER A 1 174 ? -13.009 -10.138 2.015 1.00 91.44 174 SER A CA 1
ATOM 1445 C C . SER A 1 174 ? -13.569 -11.556 2.017 1.00 91.44 174 SER A C 1
ATOM 1447 O O . SER A 1 174 ? -13.492 -12.239 0.997 1.00 91.44 174 SER A O 1
ATOM 1449 N N . LYS A 1 175 ? -14.114 -12.025 3.151 1.00 90.38 175 LYS A N 1
ATOM 1450 C CA . LYS A 1 175 ? -14.631 -13.396 3.318 1.00 90.38 175 LYS A CA 1
ATOM 1451 C C . LYS A 1 175 ? -13.622 -14.485 2.921 1.00 90.38 175 LYS A C 1
ATOM 1453 O O . LYS A 1 175 ? -14.013 -15.605 2.600 1.00 90.38 175 LYS A O 1
ATOM 1458 N N . GLY A 1 176 ? -12.326 -14.169 2.963 1.00 90.31 176 GLY A N 1
ATOM 1459 C CA . GLY A 1 176 ? -11.250 -15.090 2.605 1.00 90.31 176 GLY A CA 1
ATOM 1460 C C . GLY A 1 176 ? -10.907 -15.159 1.117 1.00 90.31 176 GLY A C 1
ATOM 1461 O O . GLY A 1 176 ? -10.064 -15.974 0.748 1.00 90.31 176 GLY A O 1
ATOM 1462 N N . GLU A 1 177 ? -11.515 -14.330 0.264 1.00 91.00 177 GLU A N 1
ATOM 1463 C CA . GLU A 1 177 ? -11.139 -14.230 -1.149 1.00 91.00 177 GLU A CA 1
ATOM 1464 C C . GLU A 1 177 ? -9.937 -13.290 -1.319 1.00 91.00 177 GLU A C 1
ATOM 1466 O O . GLU A 1 177 ? -9.972 -12.125 -0.920 1.00 91.00 177 GLU A O 1
ATOM 1471 N N . MET A 1 178 ? -8.864 -13.790 -1.937 1.00 91.00 178 MET A N 1
ATOM 1472 C CA . MET A 1 178 ? -7.698 -12.968 -2.249 1.00 91.00 178 MET A CA 1
ATOM 1473 C C . MET A 1 178 ? -7.994 -12.050 -3.442 1.00 91.00 178 MET A C 1
ATOM 1475 O O . MET A 1 178 ? -8.348 -12.525 -4.521 1.00 91.00 178 MET A O 1
ATOM 1479 N N . SER A 1 179 ? -7.802 -10.742 -3.270 1.00 91.81 179 SER A N 1
ATOM 1480 C CA . SER A 1 179 ? -7.973 -9.735 -4.325 1.00 91.81 179 SER A CA 1
ATOM 1481 C C . SER A 1 179 ? -6.869 -8.669 -4.268 1.00 91.81 179 SER A C 1
ATOM 1483 O O . SER A 1 179 ? -6.204 -8.542 -3.234 1.00 91.81 179 SER A O 1
ATOM 1485 N N . PRO A 1 180 ? -6.657 -7.880 -5.342 1.00 93.00 180 PRO A N 1
ATOM 1486 C CA . PRO A 1 180 ? -5.716 -6.755 -5.326 1.00 93.00 180 PRO A CA 1
ATOM 1487 C C . PRO A 1 180 ? -5.988 -5.771 -4.184 1.00 93.00 180 PRO A C 1
ATOM 1489 O O . PRO A 1 180 ? -5.055 -5.299 -3.541 1.00 93.00 180 PRO A O 1
ATOM 1492 N N . MET A 1 181 ? -7.263 -5.542 -3.863 1.00 93.94 181 MET A N 1
ATOM 1493 C CA . MET A 1 181 ? -7.643 -4.719 -2.719 1.00 93.94 181 MET A CA 1
ATOM 1494 C C . MET A 1 181 ? -7.123 -5.302 -1.408 1.00 93.94 181 MET A C 1
ATOM 1496 O O . MET A 1 181 ? -6.500 -4.574 -0.649 1.00 93.94 181 MET A O 1
ATOM 1500 N N . VAL A 1 182 ? -7.303 -6.608 -1.163 1.00 94.31 182 VAL A N 1
ATOM 1501 C CA . VAL A 1 182 ? -6.792 -7.266 0.054 1.00 94.31 182 VAL A CA 1
ATOM 1502 C C . VAL A 1 182 ? -5.266 -7.160 0.140 1.00 94.31 182 VAL A C 1
ATOM 1504 O O . VAL A 1 182 ? -4.739 -6.947 1.230 1.00 94.31 182 VAL A O 1
ATOM 1507 N N . VAL A 1 183 ? -4.547 -7.249 -0.989 1.00 95.06 183 VAL A N 1
ATOM 1508 C CA . VAL A 1 183 ? -3.089 -7.023 -1.023 1.00 95.06 183 VAL A CA 1
ATOM 1509 C C . VAL A 1 183 ? -2.746 -5.622 -0.517 1.00 95.06 183 VAL A C 1
ATOM 1511 O O . VAL A 1 183 ? -1.935 -5.487 0.398 1.00 95.06 183 VAL A O 1
ATOM 1514 N N . GLU A 1 184 ? -3.358 -4.579 -1.082 1.00 96.19 184 GLU A N 1
ATOM 1515 C CA . GLU A 1 184 ? -3.065 -3.198 -0.678 1.00 96.19 184 GLU A CA 1
ATOM 1516 C C . GLU A 1 184 ? -3.564 -2.880 0.741 1.00 96.19 184 GLU A C 1
ATOM 1518 O O . GLU A 1 184 ? -2.904 -2.128 1.459 1.00 96.19 184 GLU A O 1
ATOM 1523 N N . THR A 1 185 ? -4.668 -3.489 1.192 1.00 96.38 185 THR A N 1
ATOM 1524 C CA . THR A 1 185 ? -5.143 -3.402 2.583 1.00 96.38 185 THR A CA 1
ATOM 1525 C C . THR A 1 185 ? -4.108 -3.969 3.551 1.00 96.38 185 THR A C 1
ATOM 1527 O O . THR A 1 185 ? -3.819 -3.358 4.580 1.00 96.38 185 THR A O 1
ATOM 1530 N N . LEU A 1 186 ? -3.532 -5.134 3.235 1.00 96.06 186 LEU A N 1
ATOM 1531 C CA . LEU A 1 186 ? -2.502 -5.761 4.063 1.00 96.06 186 LEU A CA 1
ATOM 1532 C C . LEU A 1 186 ? -1.215 -4.931 4.075 1.00 96.06 186 LEU A C 1
ATOM 1534 O O . LEU A 1 186 ? -0.645 -4.738 5.146 1.00 96.06 186 LEU A O 1
ATOM 1538 N N . LYS A 1 187 ? -0.790 -4.383 2.928 1.00 96.44 187 LYS A N 1
ATOM 1539 C CA . LYS A 1 187 ? 0.358 -3.459 2.858 1.00 96.44 187 LYS A CA 1
ATOM 1540 C C . LYS A 1 187 ? 0.158 -2.236 3.752 1.00 96.44 187 LYS A C 1
ATOM 1542 O O . LYS A 1 187 ? 1.060 -1.887 4.510 1.00 96.44 187 LYS A O 1
ATOM 1547 N N . LEU A 1 188 ? -1.031 -1.632 3.721 1.00 96.31 188 LEU A N 1
ATOM 1548 C CA . LEU A 1 188 ? -1.379 -0.524 4.609 1.00 96.31 188 LEU A CA 1
ATOM 1549 C C . LEU A 1 188 ? -1.367 -0.946 6.084 1.00 96.31 188 LEU A C 1
ATOM 1551 O O . LEU A 1 188 ? -0.802 -0.243 6.918 1.00 96.31 188 LEU A O 1
ATOM 1555 N N . GLY A 1 189 ? -1.937 -2.109 6.410 1.00 95.88 189 GLY A N 1
ATOM 1556 C CA . GLY A 1 189 ? -1.910 -2.660 7.766 1.00 95.88 189 GLY A CA 1
ATOM 1557 C C . GLY A 1 189 ? -0.488 -2.855 8.301 1.00 95.88 189 GLY A C 1
ATOM 1558 O O . GLY A 1 189 ? -0.203 -2.468 9.433 1.00 95.88 189 GLY A O 1
ATOM 1559 N N . ILE A 1 190 ? 0.414 -3.390 7.472 1.00 94.75 19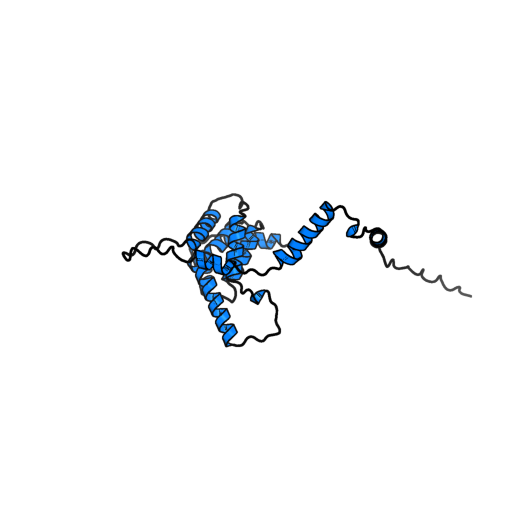0 ILE A N 1
ATOM 1560 C CA . ILE A 1 190 ? 1.839 -3.541 7.798 1.00 94.75 190 ILE A CA 1
ATOM 1561 C C . ILE A 1 190 ? 2.479 -2.170 8.032 1.00 94.75 190 ILE A C 1
ATOM 1563 O O . ILE A 1 190 ? 3.149 -1.984 9.043 1.00 94.75 190 ILE A O 1
ATOM 1567 N N . ALA A 1 191 ? 2.237 -1.195 7.153 1.00 94.12 191 ALA A N 1
ATOM 1568 C CA . ALA A 1 191 ? 2.829 0.137 7.259 1.00 94.12 191 ALA A CA 1
ATOM 1569 C C . ALA A 1 191 ? 2.408 0.883 8.542 1.00 94.12 191 ALA A C 1
ATOM 1571 O O . ALA A 1 191 ? 3.244 1.502 9.203 1.00 94.12 191 ALA A O 1
ATOM 1572 N N . ILE A 1 192 ? 1.136 0.775 8.950 1.00 94.56 192 ILE A N 1
ATOM 1573 C CA . ILE A 1 192 ? 0.625 1.421 10.175 1.00 94.56 192 ILE A CA 1
ATOM 1574 C C . ILE A 1 192 ? 1.153 0.730 11.452 1.00 94.56 192 ILE A C 1
ATOM 1576 O O . ILE A 1 192 ? 1.273 1.369 12.497 1.00 94.56 192 ILE A O 1
ATOM 1580 N N . LEU A 1 193 ? 1.487 -0.563 11.383 1.00 93.75 193 LEU A N 1
ATOM 1581 C CA . LEU A 1 193 ? 2.033 -1.340 12.504 1.00 93.75 193 LEU A CA 1
ATOM 1582 C C . LEU A 1 193 ? 3.567 -1.431 12.509 1.00 93.75 193 LEU A C 1
ATOM 1584 O O . LEU A 1 193 ? 4.132 -1.989 13.458 1.00 93.75 193 LEU A O 1
ATOM 1588 N N . ASN A 1 194 ? 4.239 -0.906 11.480 1.00 90.38 194 ASN A N 1
ATOM 1589 C CA . ASN A 1 194 ? 5.687 -1.008 11.337 1.00 90.38 194 ASN A CA 1
ATOM 1590 C C . ASN A 1 194 ? 6.403 -0.407 12.559 1.00 90.38 194 ASN A C 1
ATOM 1592 O O . ASN A 1 194 ? 5.944 0.577 13.138 1.00 90.38 194 ASN A O 1
ATOM 1596 N N . GLY A 1 195 ? 7.493 -1.032 13.002 1.00 85.69 195 GLY A N 1
ATOM 1597 C CA . GLY A 1 195 ? 8.196 -0.623 14.224 1.00 85.69 195 GLY A CA 1
ATOM 1598 C C . GLY A 1 195 ? 7.459 -0.919 15.543 1.00 85.69 195 GLY A C 1
ATOM 1599 O O . GLY A 1 195 ? 7.943 -0.531 16.603 1.00 85.69 195 GLY A O 1
ATOM 1600 N N . GLY A 1 196 ? 6.318 -1.624 15.517 1.00 88.81 196 GLY A N 1
ATOM 1601 C CA . GLY A 1 196 ? 5.638 -2.102 16.727 1.00 88.81 196 GLY A CA 1
ATOM 1602 C C . GLY A 1 196 ? 4.810 -1.037 17.451 1.00 88.81 196 GLY A C 1
ATOM 1603 O O . GLY A 1 196 ? 4.868 -0.933 18.675 1.00 88.81 196 GLY A O 1
ATOM 1604 N N . ASN A 1 197 ? 4.030 -0.244 16.713 1.00 91.81 197 ASN A N 1
ATOM 1605 C CA . ASN A 1 197 ? 3.208 0.826 17.280 1.00 91.81 197 ASN A CA 1
ATOM 1606 C C . ASN A 1 197 ? 2.113 0.297 18.235 1.00 91.81 197 ASN A C 1
ATOM 1608 O O . ASN A 1 197 ? 1.037 -0.134 17.811 1.00 91.81 197 ASN A O 1
ATOM 1612 N N . ALA A 1 198 ? 2.376 0.368 19.543 1.00 93.06 198 ALA A N 1
ATOM 1613 C CA . ALA A 1 198 ? 1.475 -0.125 20.586 1.00 93.06 198 ALA A CA 1
ATOM 1614 C C . ALA A 1 198 ? 0.119 0.606 20.622 1.00 93.06 198 ALA A C 1
ATOM 1616 O O . ALA A 1 198 ? -0.898 -0.008 20.942 1.00 93.06 198 ALA A O 1
ATOM 1617 N N . GLY A 1 199 ? 0.077 1.894 20.258 1.00 92.38 199 GLY A N 1
ATOM 1618 C CA . GLY A 1 199 ? -1.169 2.668 20.220 1.00 92.38 199 GLY A CA 1
ATOM 1619 C C . GLY A 1 199 ? -2.138 2.140 19.163 1.00 92.38 199 GLY A C 1
ATOM 1620 O O . GLY A 1 199 ? -3.328 1.965 19.428 1.00 92.38 199 GLY A O 1
ATOM 1621 N N . VAL A 1 200 ? -1.615 1.801 17.982 1.00 94.81 200 VAL A N 1
ATOM 1622 C CA . VAL A 1 200 ? -2.391 1.167 16.908 1.00 94.81 200 VAL A CA 1
ATOM 1623 C C . VAL A 1 200 ? -2.846 -0.230 17.324 1.00 94.81 200 VAL A C 1
ATOM 1625 O O . VAL A 1 200 ? -4.021 -0.556 17.157 1.00 94.81 200 VAL A O 1
ATOM 1628 N N . GLN A 1 201 ? -1.946 -1.043 17.890 1.00 95.31 201 GLN A N 1
ATOM 1629 C CA . GLN A 1 201 ? -2.271 -2.401 18.344 1.00 95.31 201 GLN A CA 1
ATOM 1630 C C . GLN A 1 201 ? -3.414 -2.399 19.363 1.00 95.31 201 GLN A C 1
ATOM 1632 O O . GLN A 1 201 ? -4.346 -3.195 19.243 1.00 95.31 201 GLN A O 1
ATOM 1637 N N . GLN A 1 202 ? -3.367 -1.480 20.331 1.00 95.12 202 GLN A N 1
ATOM 1638 C CA . GLN A 1 202 ? -4.403 -1.341 21.346 1.00 95.12 202 GLN A CA 1
ATOM 1639 C C . GLN A 1 202 ? -5.749 -0.955 20.718 1.00 95.12 202 GLN A C 1
ATOM 1641 O O . GLN A 1 202 ? -6.739 -1.635 20.972 1.00 95.12 202 GLN A O 1
ATOM 1646 N N . LYS A 1 203 ? -5.785 0.044 19.822 1.00 93.94 203 LYS A N 1
ATOM 1647 C CA . LYS A 1 203 ? -7.024 0.426 19.117 1.00 93.94 203 LYS A CA 1
ATOM 1648 C C . LYS A 1 203 ? -7.603 -0.713 18.278 1.00 93.94 203 LYS A C 1
ATOM 1650 O O . LYS A 1 203 ? -8.803 -0.959 18.328 1.00 93.94 203 LYS A O 1
ATOM 1655 N N . MET A 1 204 ? -6.765 -1.434 17.530 1.00 95.00 204 MET A N 1
ATOM 1656 C CA . MET A 1 204 ? -7.206 -2.595 16.747 1.00 95.00 204 MET A CA 1
ATOM 1657 C C . MET A 1 204 ? -7.797 -3.690 17.643 1.00 95.00 204 MET A C 1
ATOM 1659 O O . MET A 1 204 ? -8.828 -4.279 17.315 1.00 95.00 204 MET A O 1
ATOM 1663 N N . LEU A 1 205 ? -7.163 -3.955 18.788 1.00 95.19 205 LEU A N 1
ATOM 1664 C CA . LEU A 1 205 ? -7.644 -4.935 19.756 1.00 95.19 205 LEU A CA 1
ATOM 1665 C C . LEU A 1 205 ? -8.975 -4.510 20.386 1.00 95.19 205 LEU A C 1
ATOM 1667 O O . LEU A 1 205 ? -9.880 -5.337 20.508 1.00 95.19 205 LEU A O 1
ATOM 1671 N N . ASP A 1 206 ? -9.093 -3.246 20.783 1.00 95.50 206 ASP A N 1
ATOM 1672 C CA . ASP A 1 206 ? -10.309 -2.703 21.386 1.00 95.50 206 ASP A CA 1
ATOM 1673 C C . ASP A 1 206 ? -11.470 -2.727 20.391 1.00 95.50 206 ASP A C 1
ATOM 1675 O O . ASP A 1 206 ? -12.550 -3.205 20.738 1.00 95.50 206 ASP A O 1
ATOM 1679 N N . TYR A 1 207 ? -11.217 -2.381 19.125 1.00 94.19 207 TYR A N 1
ATOM 1680 C CA . TYR A 1 207 ? -12.198 -2.499 18.048 1.00 94.19 207 TYR A CA 1
ATOM 1681 C C . TYR A 1 207 ? -12.733 -3.933 17.899 1.00 94.19 207 TYR A C 1
ATOM 1683 O O . TYR A 1 207 ? -13.946 -4.151 17.872 1.00 94.19 207 TYR A O 1
ATOM 1691 N N . LEU A 1 208 ? -11.848 -4.938 17.843 1.00 94.00 208 LEU A N 1
ATOM 1692 C CA . LEU A 1 208 ? -12.261 -6.343 17.720 1.00 94.00 208 LEU A CA 1
ATOM 1693 C C . LEU A 1 208 ? -13.057 -6.821 18.943 1.00 94.00 208 LEU A C 1
ATOM 1695 O O . LEU A 1 208 ? -14.036 -7.558 18.796 1.00 94.00 208 LEU A O 1
ATOM 1699 N N . LYS A 1 209 ? -12.664 -6.395 20.150 1.00 94.44 209 LYS A N 1
ATOM 1700 C CA . LYS A 1 209 ? -13.378 -6.721 21.396 1.00 94.44 209 LYS A CA 1
ATOM 1701 C C . LYS A 1 209 ? -14.759 -6.076 21.465 1.00 94.44 209 LYS A C 1
ATOM 1703 O O . LYS A 1 209 ? -15.683 -6.705 21.983 1.00 94.44 209 LYS A O 1
ATOM 1708 N N . GLU A 1 210 ? -14.892 -4.845 20.982 1.00 93.69 210 GLU A N 1
ATOM 1709 C CA . GLU A 1 210 ? -16.152 -4.106 20.980 1.00 93.69 210 GLU A CA 1
ATOM 1710 C C . GLU A 1 210 ? -17.117 -4.663 19.931 1.00 93.69 210 GLU A C 1
ATOM 1712 O O . GLU A 1 210 ? -18.259 -4.991 20.257 1.00 93.69 210 GLU A O 1
ATOM 1717 N N . LYS A 1 211 ? -16.652 -4.840 18.687 1.00 89.81 211 LYS A N 1
ATOM 1718 C CA . LYS A 1 211 ? -17.492 -5.342 17.590 1.00 89.81 211 LYS A CA 1
ATOM 1719 C C . LYS A 1 211 ? -17.877 -6.805 17.742 1.00 89.81 211 LYS A C 1
ATOM 1721 O O . LYS A 1 211 ? -18.964 -7.175 17.308 1.00 89.81 211 LYS A O 1
ATOM 1726 N N . LYS A 1 212 ? -17.011 -7.630 18.344 1.00 87.50 212 LYS A N 1
ATOM 1727 C CA . LYS A 1 212 ? -17.219 -9.082 18.509 1.00 87.50 212 LYS A CA 1
ATOM 1728 C C . LYS A 1 212 ? -17.575 -9.794 17.195 1.00 87.50 212 LYS A C 1
ATOM 1730 O O . LYS A 1 212 ? -18.307 -10.783 17.202 1.00 87.50 212 LYS A O 1
ATOM 1735 N N . ASP A 1 213 ? -17.061 -9.292 16.076 1.00 78.56 213 ASP A N 1
ATOM 1736 C CA . ASP A 1 213 ? -17.310 -9.862 14.756 1.00 78.56 213 ASP A CA 1
ATOM 1737 C C . ASP A 1 213 ? -16.394 -11.072 14.515 1.00 78.56 213 ASP A C 1
ATOM 1739 O O . ASP A 1 213 ? -15.167 -10.954 14.472 1.00 78.56 213 ASP A O 1
ATOM 1743 N N . ALA A 1 214 ? -16.995 -12.251 14.343 1.00 84.00 214 ALA A N 1
ATOM 1744 C CA . ALA A 1 214 ? -16.272 -13.470 13.987 1.00 84.00 214 ALA A CA 1
ATOM 1745 C C . ALA A 1 214 ? -15.772 -13.458 12.527 1.00 84.00 214 ALA A C 1
ATOM 1747 O O . ALA A 1 214 ? -14.868 -14.225 12.180 1.00 84.00 214 ALA A O 1
ATOM 1748 N N . GLY A 1 215 ? -16.333 -12.585 11.680 1.00 88.44 215 GLY A N 1
ATOM 1749 C CA . GLY A 1 215 ? -16.025 -12.470 10.255 1.00 88.44 215 GLY A CA 1
ATOM 1750 C C . GLY A 1 215 ? -14.557 -12.172 9.966 1.00 88.44 215 GLY A C 1
ATOM 1751 O O . GLY A 1 215 ? -14.003 -12.716 9.008 1.00 88.44 215 GLY A O 1
ATOM 1752 N N . PHE A 1 216 ? -13.885 -11.411 10.836 1.00 93.31 216 PHE A N 1
ATOM 1753 C CA . PHE A 1 216 ? -12.466 -11.093 10.679 1.00 93.31 216 PHE A CA 1
ATOM 1754 C C . PHE A 1 216 ? -11.588 -12.354 10.686 1.00 93.31 216 PHE A C 1
ATOM 1756 O O . PHE A 1 216 ? -10.842 -12.606 9.739 1.00 93.31 216 PHE A O 1
ATOM 1763 N N . PHE A 1 217 ? -11.705 -13.186 11.726 1.00 94.56 217 PHE A N 1
ATOM 1764 C CA . PHE A 1 217 ? -10.880 -14.391 11.865 1.00 94.56 217 PHE A CA 1
ATOM 1765 C C . PHE A 1 217 ? -11.261 -15.480 10.855 1.00 94.56 217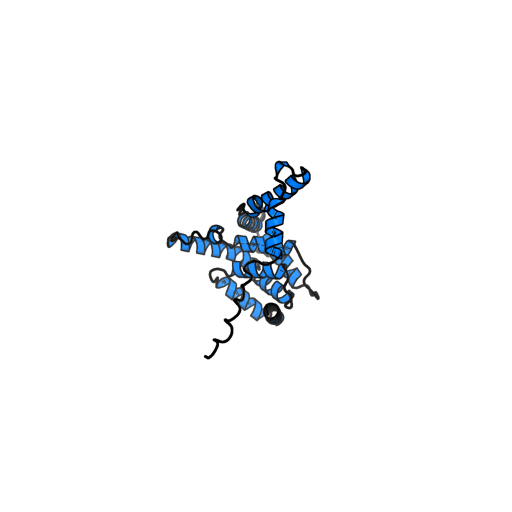 PHE A C 1
ATOM 1767 O O . PHE A 1 217 ? -10.385 -16.200 10.374 1.00 94.56 217 PHE A O 1
ATOM 1774 N N . GLN A 1 218 ? -12.544 -15.574 10.489 1.00 93.44 218 GLN A N 1
ATOM 1775 C CA . GLN A 1 218 ? -13.007 -16.459 9.419 1.00 93.44 218 GLN A CA 1
ATOM 1776 C C . GLN A 1 218 ? -12.356 -16.079 8.079 1.00 93.44 218 GLN A C 1
ATOM 1778 O O . GLN A 1 218 ? -11.812 -16.940 7.385 1.00 93.44 218 GLN A O 1
ATOM 1783 N N . SER A 1 219 ? -12.368 -14.785 7.743 1.00 93.75 219 SER A N 1
ATOM 1784 C CA . SER A 1 219 ? -11.776 -14.260 6.510 1.00 93.75 219 SER A CA 1
ATOM 1785 C C . SER A 1 219 ? -10.266 -14.455 6.487 1.00 93.75 219 SER A C 1
ATOM 1787 O O . SER A 1 219 ? -9.730 -14.969 5.508 1.00 93.75 219 SER A O 1
ATOM 1789 N N . LEU A 1 220 ? -9.582 -14.150 7.593 1.00 94.25 220 LEU A N 1
ATOM 1790 C CA . LEU A 1 220 ? -8.145 -14.383 7.727 1.00 94.25 220 LEU A CA 1
ATOM 1791 C C . LEU A 1 220 ? -7.784 -15.864 7.528 1.00 94.25 220 LEU A C 1
ATOM 1793 O O . LEU A 1 220 ? -6.836 -16.179 6.810 1.00 94.25 220 LEU A O 1
ATOM 1797 N N . SER A 1 221 ? -8.566 -16.782 8.107 1.00 93.75 221 SER A N 1
ATOM 1798 C CA . SER A 1 221 ? -8.372 -18.221 7.901 1.00 93.75 221 SER A CA 1
ATOM 1799 C C . SER A 1 221 ? -8.540 -18.620 6.431 1.00 93.75 221 SER A C 1
ATOM 1801 O O . SER A 1 221 ? -7.733 -19.394 5.915 1.00 93.75 221 SER A O 1
ATOM 1803 N N . GLY A 1 222 ? -9.542 -18.067 5.737 1.00 93.94 222 GLY A N 1
ATOM 1804 C CA . GLY A 1 222 ? -9.757 -18.305 4.307 1.00 93.94 222 GLY A CA 1
ATOM 1805 C C . GLY A 1 222 ? -8.594 -17.819 3.434 1.00 93.94 222 GLY A C 1
ATOM 1806 O O . GLY A 1 222 ? -8.142 -18.551 2.549 1.00 93.94 222 GLY A O 1
ATOM 1807 N N . LEU A 1 223 ? -8.032 -16.644 3.742 1.00 93.62 223 LEU A N 1
ATOM 1808 C CA . LEU A 1 223 ? -6.835 -16.133 3.063 1.00 93.62 223 LEU A CA 1
ATOM 1809 C C . LEU A 1 223 ? -5.638 -17.074 3.263 1.00 93.62 223 LEU A C 1
ATOM 1811 O O . LEU A 1 223 ? -4.988 -17.454 2.293 1.00 93.62 223 LEU A O 1
ATOM 1815 N N . MET A 1 224 ? -5.389 -17.524 4.498 1.00 93.75 224 MET A N 1
ATOM 1816 C CA . MET A 1 224 ? -4.287 -18.451 4.798 1.00 93.75 224 MET A CA 1
ATOM 1817 C C . MET A 1 224 ? -4.430 -19.803 4.087 1.00 93.75 224 MET A C 1
ATOM 1819 O O . MET A 1 224 ? -3.432 -20.401 3.685 1.00 93.75 224 MET A O 1
ATOM 1823 N N . GLN A 1 225 ? -5.657 -20.309 3.937 1.00 91.81 225 GLN A N 1
ATOM 1824 C CA . GLN A 1 225 ? -5.916 -21.561 3.221 1.00 91.81 225 GLN A CA 1
ATOM 1825 C C . GLN A 1 225 ? -5.671 -21.430 1.716 1.00 91.81 225 GLN A C 1
ATOM 1827 O O . GLN A 1 225 ? -5.209 -22.387 1.100 1.00 91.81 225 GLN A O 1
ATOM 1832 N N . SER A 1 226 ? -5.927 -20.251 1.148 1.00 87.19 226 SER A N 1
ATOM 1833 C CA . SER A 1 226 ? -5.718 -19.958 -0.275 1.00 87.19 226 SER A CA 1
ATOM 1834 C C . SER A 1 226 ? -4.238 -19.882 -0.676 1.00 87.19 226 SER A C 1
ATOM 1836 O O . SER A 1 226 ? -3.927 -19.875 -1.863 1.00 87.19 226 SER A O 1
ATOM 1838 N N . CYS A 1 227 ? -3.320 -19.838 0.296 1.00 81.94 227 CYS A N 1
ATOM 1839 C CA . CYS A 1 227 ? -1.873 -19.855 0.068 1.00 81.94 227 CYS A CA 1
ATOM 1840 C C . CYS A 1 227 ? -1.258 -21.269 0.011 1.00 81.94 227 CYS A C 1
ATOM 1842 O O . CYS A 1 227 ? -0.036 -21.379 -0.105 1.00 81.94 227 CYS A O 1
ATOM 1844 N N . ARG A 1 228 ? -2.061 -22.334 0.149 1.00 61.28 228 ARG A N 1
ATOM 1845 C CA . ARG A 1 228 ? -1.612 -23.730 -0.005 1.00 61.28 228 ARG A CA 1
ATOM 1846 C C . ARG A 1 228 ? -1.606 -24.168 -1.462 1.00 61.28 228 ARG A C 1
ATOM 1848 O O . ARG A 1 228 ? -0.664 -24.911 -1.814 1.00 61.28 228 ARG A O 1
#

Secondary structure (DSSP, 8-state):
-PPPP----------S-HHHHHHHHHHTTPPPGGGS-HHHHHHHHHHHHIIIIITT-----HHHHHHHHHSPP------------PPPHHHHHHHHHHHHHHS--SS----HHHHHHHHHHHHHTS-GGGT---TTS---HHHHHHHHHHHHHHHHHHHHTTHHHHHHHHHHHTTT---HHHHHHHHHHHHHHTTT-HHHHHHHHHHHHHH--THHHHHHHHHHHTT-

Foldseek 3Di:
DDDPPDDDPPPPDPPDDPVRVVVVVVVVVDDDLVPDDPVVNVVVVVVCCCVVPVVPDPDLCLLVVLVVQLDADDPVDDPDDPDPDPQGSLLVVLVVLLVLLVPDDPADDDDPVLLVNLQSLLSSLDDPVVVVCPVVDDDDPVRVVVNVVSSQVSLCSCVVSPLLVSLLSNLLSHLLPDDSSVVSSVSSNCSSCPPHPVVSVVVNVVSCVVVVDPSSVSNVVSVVVVVD